Protein AF-0000000080188225 (afdb_homodimer)

Sec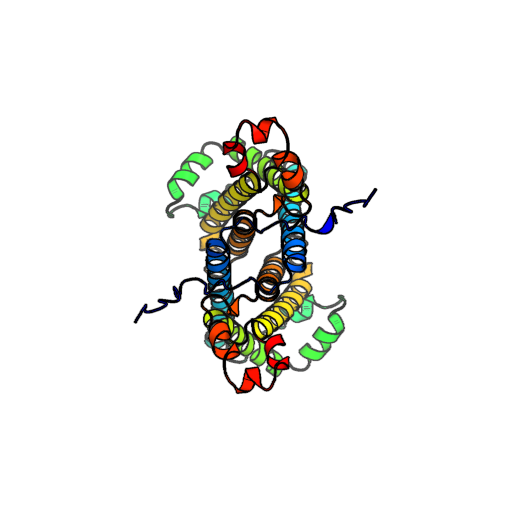ondary structure (DSSP, 8-state):
-------TT-------S-HHHHHHHHHHHHHHHHHHHHHHHHHHHHHHTT----HHHHHHTTTSTTHHHHHHHHT-HHHHHHHHHHHHHHHHHHHHHTSSHHHHHHHHHHHHHHHHHHTTTTSSSSS-HHHHHHHHHHHHHHTTGGGSSSTHHHHTTSHHHHH-GGGGGS--/-------TT-------S-HHHHHHHHHHHHHHHHHHHHHHHHHHHHHHTT----HHHHHHTTTSTTHHHHHHHHT-HHHHHHHHHHHHHHHHHHHHHTSSHHHHHHHHHHHHHHHHHHTTTTSSSSS-HHHHHHHHHHHHHHTTGGGSSSTHHHHTTSHHHHH-GGGGGS--

InterPro domains:
  IPR032808 DoxX family [PF07681] (27-116)
  IPR051907 DoxX-like inner membrane-associated oxidoreductase [PTHR33452] (18-162)

Nearest PDB structures (foldseek):
  7t96-assembly1_A  TM=2.387E-01  e=3.267E+00  Homo sapiens
  7xyx-assembly1_B  TM=1.936E-01  e=8.067E+00  Homo sapiens
  7t96-assembly1_A  TM=2.387E-01  e=3.448E+00  Homo sapiens
  7xyx-assembly1_B  TM=1.787E-01  e=5.815E+00  Homo sapiens

Structure (mmCIF, N/CA/C/O backbone):
data_AF-0000000080188225-model_v1
#
loop_
_entity.id
_entity.type
_entity.pdbx_description
1 polymer 'Thiosulfate dehydrogenase'
#
loop_
_atom_site.group_PDB
_atom_site.id
_atom_site.type_symbol
_atom_site.label_atom_id
_atom_site.label_alt_id
_atom_site.label_comp_id
_atom_site.label_asym_id
_atom_site.label_entity_id
_atom_site.label_seq_id
_atom_site.pdbx_PDB_ins_code
_atom_site.Cartn_x
_atom_site.Cartn_y
_atom_site.Cartn_z
_atom_site.occupancy
_atom_site.B_iso_or_equiv
_atom_site.auth_seq_id
_atom_site.auth_comp_id
_atom_site.auth_asym_id
_atom_site.auth_atom_id
_atom_site.pdbx_PDB_model_num
ATOM 1 N N . MET A 1 1 ? -52.812 4.391 -10.766 1 29.22 1 MET A N 1
ATOM 2 C CA . MET A 1 1 ? -51.875 3.262 -10.789 1 29.22 1 MET A CA 1
ATOM 3 C C . MET A 1 1 ? -50.438 3.727 -10.555 1 29.22 1 MET A C 1
ATOM 5 O O . MET A 1 1 ? -49.812 4.258 -11.469 1 29.22 1 MET A O 1
ATOM 9 N N . SER A 1 2 ? -50.031 4.316 -9.344 1 30.36 2 SER A N 1
ATOM 10 C CA . SER A 1 2 ? -48.906 5.078 -8.875 1 30.36 2 SER A CA 1
ATOM 11 C C . SER A 1 2 ? -47.625 4.23 -8.891 1 30.36 2 SER A C 1
ATOM 13 O O . SER A 1 2 ? -47.562 3.162 -8.281 1 30.36 2 SER A O 1
ATOM 15 N N . HIS A 1 3 ? -46.906 4.121 -10.086 1 32.34 3 HIS A N 1
ATOM 16 C CA . HIS A 1 3 ? -45.688 3.41 -10.344 1 32.34 3 HIS A CA 1
ATOM 17 C C . HIS A 1 3 ? -44.594 3.781 -9.32 1 32.34 3 HIS A C 1
ATOM 19 O O . HIS A 1 3 ? -44.281 4.957 -9.164 1 32.34 3 HIS A O 1
ATOM 25 N N . ASN A 1 4 ? -44.562 3.084 -8.125 1 31.38 4 ASN A N 1
ATOM 26 C CA . ASN A 1 4 ? -43.5 3.084 -7.109 1 31.38 4 ASN A CA 1
ATOM 27 C C . ASN A 1 4 ? -42.125 2.895 -7.727 1 31.38 4 ASN A C 1
ATOM 29 O O . ASN A 1 4 ? -41.781 1.794 -8.156 1 31.38 4 ASN A O 1
ATOM 33 N N . THR A 1 5 ? -41.625 3.844 -8.555 1 29.33 5 THR A N 1
ATOM 34 C CA . THR A 1 5 ? -40.281 3.848 -9.133 1 29.33 5 THR A CA 1
ATOM 35 C C . THR A 1 5 ? -39.219 3.738 -8.039 1 29.33 5 THR A C 1
ATOM 37 O O . THR A 1 5 ? -38.906 4.723 -7.359 1 29.33 5 THR A O 1
ATOM 40 N N . ARG A 1 6 ? -39.219 2.623 -7.258 1 32.72 6 ARG A N 1
ATOM 41 C CA . ARG A 1 6 ? -38.062 2.33 -6.398 1 32.72 6 ARG A CA 1
ATOM 42 C C . ARG A 1 6 ? -36.781 2.715 -7.082 1 32.72 6 ARG A C 1
ATOM 44 O O . ARG A 1 6 ? -36.438 2.176 -8.141 1 32.72 6 ARG A O 1
ATOM 51 N N . THR A 1 7 ? -36.281 3.914 -6.875 1 30.14 7 THR A N 1
ATOM 52 C CA . THR A 1 7 ? -35.031 4.496 -7.297 1 30.14 7 THR A CA 1
ATOM 53 C C . THR A 1 7 ? -33.875 3.525 -7.039 1 30.14 7 THR A C 1
ATOM 55 O O . THR A 1 7 ? -33.75 2.99 -5.934 1 30.14 7 THR A O 1
ATOM 58 N N . ALA A 1 8 ? -33.406 2.783 -7.973 1 32.59 8 ALA A N 1
ATOM 59 C CA . ALA A 1 8 ? -32.25 1.922 -8.203 1 32.59 8 ALA A CA 1
ATOM 60 C C . ALA A 1 8 ? -31.031 2.43 -7.441 1 32.59 8 ALA A C 1
ATOM 62 O O . ALA A 1 8 ? -29.953 1.841 -7.527 1 32.59 8 ALA A O 1
ATOM 63 N N . THR A 1 9 ? -30.938 3.674 -7.078 1 31.98 9 THR A N 1
ATOM 64 C CA . THR A 1 9 ? -29.641 4.23 -6.684 1 31.98 9 THR A CA 1
ATOM 65 C C . THR A 1 9 ? -29.141 3.574 -5.398 1 31.98 9 THR A C 1
ATOM 67 O O . THR A 1 9 ? -28.047 3.869 -4.934 1 31.98 9 THR A O 1
ATOM 70 N N . ASP A 1 10 ? -30.031 3.043 -4.551 1 31.48 10 ASP A N 1
ATOM 71 C CA . ASP A 1 10 ? -29.594 2.711 -3.197 1 31.48 10 ASP A CA 1
ATOM 72 C C . ASP A 1 10 ? -28.609 1.544 -3.207 1 31.48 10 ASP A C 1
ATOM 74 O O . ASP A 1 10 ? -28.781 0.582 -2.453 1 31.48 10 ASP A O 1
ATOM 78 N N . THR A 1 11 ? -28.172 1.105 -4.359 1 32.94 11 THR A N 1
ATOM 79 C CA . THR A 1 11 ? -27.25 -0.014 -4.199 1 32.94 11 THR A CA 1
ATOM 80 C C . THR A 1 11 ? -26.156 0.328 -3.193 1 32.94 11 THR A C 1
ATOM 82 O O . THR A 1 11 ? -25.109 0.862 -3.566 1 32.94 11 THR A O 1
ATOM 85 N N . GLY A 1 12 ? -26.469 1.034 -2.1 1 33.09 12 GLY A N 1
ATOM 86 C CA . GLY A 1 12 ? -25.578 1.311 -0.982 1 33.09 12 GLY A CA 1
ATOM 87 C C . GLY A 1 12 ? -24.641 0.157 -0.662 1 33.09 12 GLY A C 1
ATOM 88 O O . GLY A 1 12 ? -25.047 -0.829 -0.047 1 33.09 12 GLY A O 1
ATOM 89 N N . PHE A 1 13 ? -23.828 -0.26 -1.517 1 34.78 13 PHE A N 1
ATOM 90 C CA . PHE A 1 13 ? -22.812 -1.212 -1.089 1 34.78 13 PHE A CA 1
ATOM 91 C C . PHE A 1 13 ? -22.297 -0.865 0.302 1 34.78 13 PHE A C 1
ATOM 93 O O . PHE A 1 13 ? -21.656 0.174 0.494 1 34.78 13 PHE A O 1
ATOM 100 N N . SER A 1 14 ? -23.094 -1.027 1.369 1 38.41 14 SER A N 1
ATOM 101 C CA . SER A 1 14 ? -22.656 -0.958 2.762 1 38.41 14 SER A CA 1
ATOM 102 C C . SER A 1 14 ? -21.312 -1.656 2.959 1 38.41 14 SER A C 1
ATOM 104 O O . SER A 1 14 ? -21.109 -2.76 2.453 1 38.41 14 SER A O 1
ATOM 106 N N . PHE A 1 15 ? -20.156 -1.058 2.896 1 43.75 15 PHE A N 1
ATOM 107 C CA . PHE A 1 15 ? -18.906 -1.643 3.354 1 43.75 15 PHE A CA 1
ATOM 108 C C . PHE A 1 15 ? -19.141 -2.635 4.484 1 43.75 15 PHE A C 1
ATOM 110 O O . PHE A 1 15 ? -19.609 -2.254 5.562 1 43.75 15 PHE A O 1
ATOM 117 N N . GLN A 1 16 ? -19.672 -3.816 4.262 1 44.69 16 GLN A N 1
ATOM 118 C CA . GLN A 1 16 ? -19.891 -4.891 5.223 1 44.69 16 GLN A CA 1
ATOM 119 C C . GLN A 1 16 ? -18.688 -5.07 6.141 1 44.69 16 GLN A C 1
ATOM 121 O O . GLN A 1 16 ? -18.703 -5.918 7.039 1 44.69 16 GLN A O 1
ATOM 126 N N . VAL A 1 17 ? -17.422 -4.605 5.848 1 51.28 17 VAL A N 1
ATOM 127 C CA . VAL A 1 17 ? -16.453 -4.68 6.938 1 51.28 17 VAL A CA 1
ATOM 128 C C . VAL A 1 17 ? -17.047 -4.043 8.195 1 51.28 17 VAL A C 1
ATOM 130 O O . VAL A 1 17 ? -17.609 -2.943 8.141 1 51.28 17 VAL A O 1
ATOM 133 N N . SER A 1 18 ? -17.219 -4.879 9.234 1 59.94 18 SER A N 1
ATOM 134 C CA . SER A 1 18 ? -17.625 -4.148 10.43 1 59.94 18 SER A CA 1
ATOM 135 C C . SER A 1 18 ? -16.844 -2.852 10.586 1 59.94 18 SER A C 1
ATOM 137 O O . SER A 1 18 ? -15.672 -2.785 10.234 1 59.94 18 SER A O 1
ATOM 139 N N . ASP A 1 19 ? -17.453 -1.8 10.43 1 70.94 19 ASP A N 1
ATOM 140 C CA . ASP A 1 19 ? -16.922 -0.458 10.641 1 70.94 19 ASP A CA 1
ATOM 141 C C . ASP A 1 19 ? -15.734 -0.484 11.609 1 70.94 19 ASP A C 1
ATOM 143 O O . ASP A 1 19 ? -14.742 0.21 11.406 1 70.94 19 ASP A O 1
ATOM 147 N N . THR A 1 20 ? -15.688 -1.62 12.336 1 81.75 20 THR A N 1
ATOM 148 C CA . THR A 1 20 ? -14.672 -1.673 13.383 1 81.75 20 THR A CA 1
ATOM 149 C C . THR A 1 20 ? -13.344 -2.156 12.82 1 81.75 20 THR A C 1
ATOM 151 O O . THR A 1 20 ? -12.297 -1.54 13.062 1 81.75 20 THR A O 1
ATOM 154 N N . TRP A 1 21 ? -13.375 -3.162 11.969 1 87.31 21 TRP A N 1
ATOM 155 C CA . TRP A 1 21 ? -12.133 -3.723 11.445 1 87.31 21 TRP A CA 1
ATOM 156 C C . TRP A 1 21 ? -11.484 -2.768 10.453 1 87.31 21 TRP A C 1
ATOM 158 O O . TRP A 1 21 ? -10.258 -2.674 10.383 1 87.31 21 TRP A O 1
ATOM 168 N N . GLY A 1 22 ? -12.297 -2.088 9.711 1 90.94 22 GLY A N 1
ATOM 169 C CA . GLY A 1 22 ? -11.773 -1.086 8.797 1 90.94 22 GLY A CA 1
ATOM 170 C C . GLY A 1 22 ? -11.047 0.043 9.508 1 90.94 22 GLY A C 1
ATOM 171 O O . GLY A 1 22 ? -9.961 0.452 9.086 1 90.94 22 GLY A O 1
ATOM 172 N N . ALA A 1 23 ? -11.633 0.406 10.609 1 91.94 23 ALA A N 1
ATOM 173 C CA . ALA A 1 23 ? -11.039 1.49 11.383 1 91.94 23 ALA A CA 1
ATOM 174 C C . ALA A 1 23 ? -9.703 1.062 11.984 1 91.94 23 ALA A C 1
ATOM 176 O O . ALA A 1 23 ? -8.719 1.804 11.922 1 91.94 23 ALA A O 1
ATOM 177 N N . TYR A 1 24 ? -9.719 -0.124 12.516 1 94.62 24 TYR A N 1
ATOM 178 C CA . TYR A 1 24 ? -8.492 -0.653 13.094 1 94.62 24 TYR A CA 1
ATOM 179 C C . TYR A 1 24 ? -7.402 -0.786 12.039 1 94.62 24 TYR A C 1
ATOM 181 O O . TYR A 1 24 ? -6.25 -0.418 12.273 1 94.62 24 TYR A O 1
ATOM 189 N N . TRP A 1 25 ? -7.801 -1.274 10.891 1 96.25 25 TRP A N 1
ATOM 190 C CA . TRP A 1 25 ? -6.828 -1.519 9.836 1 96.25 25 TRP A CA 1
ATOM 191 C C . TRP A 1 25 ? -6.25 -0.207 9.312 1 96.25 25 TRP A C 1
ATOM 193 O O . TRP A 1 25 ? -5.035 -0.072 9.164 1 96.25 25 TRP A O 1
ATOM 203 N N . VAL A 1 26 ? -7.105 0.726 9.086 1 95.69 26 VAL A N 1
ATOM 204 C CA . VAL A 1 26 ? -6.664 2.014 8.562 1 95.69 26 VAL A CA 1
ATOM 205 C C . VAL A 1 26 ? -5.738 2.693 9.562 1 95.69 26 VAL A C 1
ATOM 207 O O . VAL A 1 26 ? -4.707 3.258 9.188 1 95.69 26 VAL A O 1
ATOM 210 N N . ALA A 1 27 ? -6.062 2.59 10.836 1 97.19 27 ALA A N 1
ATOM 211 C CA . ALA A 1 27 ? -5.215 3.164 11.883 1 97.19 27 ALA A CA 1
ATOM 212 C C . ALA A 1 27 ? -3.854 2.473 11.922 1 97.19 27 ALA A C 1
ATOM 214 O O . ALA A 1 27 ? -2.818 3.133 12.039 1 97.19 27 ALA A O 1
ATOM 215 N N . MET A 1 28 ? -3.904 1.184 11.789 1 97.5 28 MET A N 1
ATOM 216 C CA . MET A 1 28 ? -2.656 0.424 11.82 1 97.5 28 MET A CA 1
ATOM 217 C C . MET A 1 28 ? -1.771 0.783 10.633 1 97.5 28 MET A C 1
ATOM 219 O O . MET A 1 28 ? -0.571 1.016 10.797 1 97.5 28 MET A O 1
ATOM 223 N N . VAL A 1 29 ? -2.328 0.827 9.453 1 97.75 29 VAL A N 1
ATOM 224 C CA . VAL A 1 29 ? -1.566 1.161 8.258 1 97.75 29 VAL A CA 1
ATOM 225 C C . VAL A 1 29 ? -1.002 2.574 8.383 1 97.75 29 VAL A C 1
ATOM 227 O O . VAL A 1 29 ? 0.145 2.826 8 1 97.75 29 VAL A O 1
ATOM 230 N N . ARG A 1 30 ? -1.776 3.496 8.914 1 98.19 30 ARG A N 1
ATOM 231 C CA . ARG A 1 30 ? -1.319 4.867 9.109 1 98.19 30 ARG A CA 1
ATOM 232 C C . ARG A 1 30 ? -0.053 4.906 9.961 1 98.19 30 ARG A C 1
ATOM 234 O O . ARG A 1 30 ? 0.924 5.566 9.594 1 98.19 30 ARG A O 1
ATOM 241 N N . VAL A 1 31 ? -0.06 4.184 11.047 1 98 31 VAL A N 1
ATOM 242 C CA . VAL A 1 31 ? 1.067 4.184 11.977 1 98 31 VAL A CA 1
ATOM 243 C C . VAL A 1 31 ? 2.279 3.531 11.312 1 98 31 VAL A C 1
ATOM 245 O O . VAL A 1 31 ? 3.406 4.016 11.453 1 98 31 VAL A O 1
ATOM 248 N N . LEU A 1 32 ? 2.041 2.494 10.562 1 96.5 32 LEU A N 1
ATOM 249 C CA . LEU A 1 32 ? 3.139 1.792 9.906 1 96.5 32 LEU A CA 1
ATOM 250 C C . LEU A 1 32 ? 3.756 2.65 8.805 1 96.5 32 LEU A C 1
ATOM 252 O O . LEU A 1 32 ? 4.98 2.719 8.68 1 96.5 32 LEU A O 1
ATOM 256 N N . VAL A 1 33 ? 2.939 3.275 7.992 1 96.75 33 VAL A N 1
ATOM 257 C CA . VAL A 1 33 ? 3.426 4.176 6.953 1 96.75 33 VAL A CA 1
ATOM 258 C C . VAL A 1 33 ? 4.145 5.363 7.594 1 96.75 33 VAL A C 1
ATOM 260 O O . VAL A 1 33 ? 5.195 5.793 7.113 1 96.75 33 VAL A O 1
ATOM 263 N N . GLY A 1 34 ? 3.564 5.855 8.68 1 97.81 34 GLY A N 1
ATOM 264 C CA . GLY A 1 34 ? 4.227 6.918 9.422 1 97.81 34 GLY A CA 1
ATOM 265 C C . GLY A 1 34 ? 5.602 6.523 9.922 1 97.81 34 GLY A C 1
ATOM 266 O O . GLY A 1 34 ? 6.559 7.293 9.797 1 97.81 34 GLY A O 1
ATOM 267 N N . TRP A 1 35 ? 5.684 5.367 10.5 1 96.12 35 TRP A N 1
ATOM 268 C CA . TRP A 1 35 ? 6.969 4.875 10.992 1 96.12 35 TRP A CA 1
ATOM 269 C C . TRP A 1 35 ? 7.977 4.75 9.859 1 96.12 35 TRP A C 1
ATOM 271 O O . TRP A 1 35 ? 9.141 5.113 10.016 1 96.12 35 TRP A O 1
ATOM 281 N N . TRP A 1 36 ? 7.52 4.266 8.75 1 94.56 36 TRP A N 1
ATOM 282 C CA . TRP A 1 36 ? 8.375 4.121 7.578 1 94.56 36 TRP A CA 1
ATOM 283 C C . TRP A 1 36 ? 8.992 5.461 7.191 1 94.56 36 TRP A C 1
ATOM 285 O O . TRP A 1 36 ? 10.211 5.566 7.039 1 94.56 36 TRP A O 1
ATOM 295 N N . PHE A 1 37 ? 8.156 6.473 7.082 1 96.5 37 PHE A N 1
ATOM 296 C CA . PHE A 1 37 ? 8.656 7.773 6.66 1 96.5 37 PHE A CA 1
ATOM 297 C C . PHE A 1 37 ? 9.508 8.406 7.754 1 96.5 37 PHE A C 1
ATOM 299 O O . PHE A 1 37 ? 10.531 9.031 7.469 1 96.5 37 PHE A O 1
ATOM 306 N N . PHE A 1 38 ? 9.094 8.242 9.008 1 97 38 PHE A N 1
ATOM 307 C CA . PHE A 1 38 ? 9.867 8.773 10.125 1 97 38 PHE A CA 1
ATOM 308 C C . PHE A 1 38 ? 11.258 8.156 10.156 1 97 38 PHE A C 1
ATOM 310 O O . PHE A 1 38 ? 12.258 8.867 10.25 1 97 38 PHE A O 1
ATOM 317 N N . HIS A 1 39 ? 11.266 6.902 10.062 1 94.81 39 HIS A N 1
ATOM 318 C CA . HIS A 1 39 ? 12.539 6.191 10.102 1 94.81 39 HIS A CA 1
ATOM 319 C C . HIS A 1 39 ? 13.438 6.605 8.945 1 94.81 39 HIS A C 1
ATOM 321 O O . HIS A 1 39 ? 14.641 6.816 9.125 1 94.81 39 HIS A O 1
ATOM 327 N N . SER A 1 40 ? 12.891 6.707 7.75 1 94 40 SER A N 1
ATOM 328 C CA . SER A 1 40 ? 13.641 7.125 6.57 1 94 40 SER A CA 1
ATOM 329 C C . SER A 1 40 ? 14.234 8.523 6.762 1 94 40 SER A C 1
ATOM 331 O O . SER A 1 40 ? 15.422 8.734 6.527 1 94 40 SER A O 1
ATOM 333 N N . GLY A 1 41 ? 13.43 9.477 7.215 1 95.75 41 GLY A N 1
ATOM 334 C CA . GLY A 1 41 ? 13.898 10.836 7.426 1 95.75 41 GLY A CA 1
ATOM 335 C C . GLY A 1 41 ? 14.883 10.953 8.578 1 95.75 41 GLY A C 1
ATOM 336 O O . GLY A 1 41 ? 15.922 11.609 8.445 1 95.75 41 GLY A O 1
ATOM 337 N N . PHE A 1 42 ? 14.539 10.305 9.664 1 95.88 42 PHE A N 1
ATOM 338 C CA . PHE A 1 42 ? 15.344 10.43 10.867 1 95.88 42 PHE A CA 1
ATOM 339 C C . PHE A 1 42 ? 16.719 9.797 10.672 1 95.88 42 PHE A C 1
ATOM 341 O O . PHE A 1 42 ? 17.734 10.336 11.125 1 95.88 42 PHE A O 1
ATOM 348 N N . THR A 1 43 ? 16.828 8.719 10.016 1 94.62 43 THR A N 1
ATOM 349 C CA . THR A 1 43 ? 18.109 8.078 9.773 1 94.62 43 THR A CA 1
ATOM 350 C C . THR A 1 43 ? 18.953 8.906 8.812 1 94.62 43 THR A C 1
ATOM 352 O O . THR A 1 43 ? 20.188 8.938 8.922 1 94.62 43 THR A O 1
ATOM 355 N N . LYS A 1 44 ? 18.312 9.578 7.871 1 94.88 44 LYS A N 1
ATOM 356 C CA . LYS A 1 44 ? 19.047 10.492 7.004 1 94.88 44 LYS A CA 1
ATOM 357 C C . LYS A 1 44 ? 19.641 11.648 7.809 1 94.88 44 LYS A C 1
ATOM 359 O O . LYS A 1 44 ? 20.781 12.055 7.555 1 94.88 44 LYS A O 1
ATOM 364 N N . LEU A 1 45 ? 18.844 12.125 8.773 1 96.5 45 LEU A N 1
ATOM 365 C CA . LEU A 1 45 ? 19.344 13.203 9.625 1 96.5 45 LEU A CA 1
ATOM 366 C C . LEU A 1 45 ? 20.531 12.742 10.453 1 96.5 45 LEU A C 1
ATOM 368 O O . LEU A 1 45 ? 21.5 13.492 10.625 1 96.5 45 LEU A O 1
ATOM 372 N N . LEU A 1 46 ? 20.531 11.523 10.859 1 95.81 46 LEU A N 1
ATOM 373 C CA . LEU A 1 46 ? 21.609 10.977 11.672 1 95.81 46 LEU A CA 1
ATOM 374 C C . LEU A 1 46 ? 22.844 10.734 10.82 1 95.81 46 LEU A C 1
ATOM 376 O O . LEU A 1 46 ? 23.969 10.969 11.273 1 95.81 46 LEU A O 1
ATOM 380 N N . ASP A 1 47 ? 22.625 10.344 9.633 1 95.38 47 ASP A N 1
ATOM 381 C CA . ASP A 1 47 ? 23.719 9.914 8.781 1 95.38 47 ASP A CA 1
ATOM 382 C C . ASP A 1 47 ? 24.391 11.109 8.109 1 95.38 47 ASP A C 1
ATOM 384 O O . ASP A 1 47 ? 25.625 11.156 8.016 1 95.38 47 ASP A O 1
ATOM 388 N N . SER A 1 48 ? 23.562 12.086 7.684 1 94.88 48 SER A N 1
ATOM 389 C CA . SER A 1 48 ? 24.141 13.148 6.863 1 94.88 48 SER A CA 1
ATOM 390 C C . SER A 1 48 ? 23.688 14.523 7.348 1 94.88 48 SER A C 1
ATOM 392 O O . SER A 1 48 ? 23.984 15.539 6.711 1 94.88 48 SER A O 1
ATOM 394 N N . GLY A 1 49 ? 22.922 14.492 8.414 1 94.94 49 GLY A N 1
ATOM 395 C CA . GLY A 1 49 ? 22.391 15.766 8.852 1 94.94 49 GLY A CA 1
ATOM 396 C C . GLY A 1 49 ? 21.453 16.406 7.852 1 94.94 49 GLY A C 1
ATOM 397 O O . GLY A 1 49 ? 20.5 15.758 7.387 1 94.94 49 GLY A O 1
ATOM 398 N N . LEU A 1 50 ? 21.828 17.641 7.453 1 95.31 50 LEU A N 1
ATOM 399 C CA . LEU A 1 50 ? 20.969 18.359 6.523 1 95.31 50 LEU A CA 1
ATOM 400 C C . LEU A 1 50 ? 21.531 18.328 5.109 1 95.31 50 LEU A C 1
ATOM 402 O O . LEU A 1 50 ? 21.141 19.125 4.254 1 95.31 50 LEU A O 1
ATOM 406 N N . ASN A 1 51 ? 22.469 17.391 4.895 1 94.88 51 ASN A N 1
ATOM 407 C CA . ASN A 1 51 ? 23.172 17.328 3.615 1 94.88 51 ASN A CA 1
ATOM 408 C C . ASN A 1 51 ? 22.875 16.031 2.875 1 94.88 51 ASN A C 1
ATOM 410 O O . ASN A 1 51 ? 23.781 15.398 2.338 1 94.88 51 ASN A O 1
ATOM 414 N N . PHE A 1 52 ? 21.594 15.648 2.932 1 93.88 52 PHE A N 1
ATOM 415 C CA . PHE A 1 52 ? 21.203 14.477 2.16 1 93.88 52 PHE A CA 1
ATOM 416 C C . PHE A 1 52 ? 21.5 14.68 0.679 1 93.88 52 PHE A C 1
ATOM 418 O O . PHE A 1 52 ? 21.188 15.734 0.119 1 93.88 52 PHE A O 1
ATOM 425 N N . ASP A 1 53 ? 22.156 13.68 0.043 1 92.88 53 ASP A N 1
ATOM 426 C CA . ASP A 1 53 ? 22.5 13.742 -1.374 1 92.88 53 ASP A CA 1
ATOM 427 C C . ASP A 1 53 ? 21.359 13.242 -2.242 1 92.88 53 ASP A C 1
ATOM 429 O O . ASP A 1 53 ? 21.141 12.031 -2.355 1 92.88 53 ASP A O 1
ATOM 433 N N . ALA A 1 54 ? 20.672 14.172 -2.943 1 89.62 54 ALA A N 1
ATOM 434 C CA . ALA A 1 54 ? 19.531 13.836 -3.777 1 89.62 54 ALA A CA 1
ATOM 435 C C . ALA A 1 54 ? 19.922 13.773 -5.25 1 89.62 54 ALA A C 1
ATOM 437 O O . ALA A 1 54 ? 19.047 13.695 -6.125 1 89.62 54 ALA A O 1
ATOM 438 N N . ALA A 1 55 ? 21.172 13.742 -5.543 1 87.38 55 ALA A N 1
ATOM 439 C CA . ALA A 1 55 ? 21.672 13.859 -6.914 1 87.38 55 ALA A CA 1
ATOM 440 C C . ALA A 1 55 ? 21.172 12.695 -7.773 1 87.38 55 ALA A C 1
ATOM 442 O O . ALA A 1 55 ? 20.766 12.891 -8.922 1 87.38 55 ALA A O 1
ATOM 443 N N . GLY A 1 56 ? 21.266 11.523 -7.188 1 85.5 56 GLY A N 1
ATOM 444 C CA . GLY A 1 56 ? 20.828 10.359 -7.941 1 85.5 56 GLY A CA 1
ATOM 445 C C . GLY A 1 56 ? 19.375 10.43 -8.367 1 85.5 56 GLY A C 1
ATOM 446 O O . GLY A 1 56 ? 19.031 10.109 -9.508 1 85.5 56 GLY A O 1
ATOM 447 N N . TYR A 1 57 ? 18.5 10.844 -7.441 1 84.75 57 TYR A N 1
ATOM 448 C CA . TYR A 1 57 ? 17.078 10.977 -7.75 1 84.75 57 TYR A CA 1
ATOM 449 C C . TYR A 1 57 ? 16.859 12.055 -8.805 1 84.75 57 TYR A C 1
ATOM 451 O O . TYR A 1 57 ? 16.047 11.875 -9.727 1 84.75 57 TYR A O 1
ATOM 459 N N . LEU A 1 58 ? 17.5 13.188 -8.711 1 87.25 58 LEU A N 1
ATOM 460 C CA . LEU A 1 58 ? 17.328 14.297 -9.633 1 87.25 58 LEU A CA 1
ATOM 461 C C . LEU A 1 58 ? 17.812 13.922 -11.031 1 87.25 58 LEU A C 1
ATOM 463 O O . LEU A 1 58 ? 17.172 14.273 -12.031 1 87.25 58 LEU A O 1
ATOM 467 N N . GLN A 1 59 ? 18.859 13.18 -11.078 1 86.25 59 GLN A N 1
ATOM 468 C CA . GLN A 1 59 ? 19.359 12.711 -12.367 1 86.25 59 GLN A CA 1
ATOM 469 C C . GLN A 1 59 ? 18.359 11.766 -13.031 1 86.25 59 GLN A C 1
ATOM 471 O O . GLN A 1 59 ? 18.188 11.789 -14.25 1 86.25 59 GLN A O 1
ATOM 476 N N . GLY A 1 60 ? 17.797 11.023 -12.219 1 85.12 60 GLY A N 1
ATOM 477 C CA . GLY A 1 60 ? 16.812 10.07 -12.734 1 85.12 60 GLY A CA 1
ATOM 478 C C . GLY A 1 60 ? 15.578 10.742 -13.305 1 85.12 60 GLY A C 1
ATOM 479 O O . GLY A 1 60 ? 14.852 10.141 -14.102 1 85.12 60 GLY A O 1
ATOM 480 N N . MET A 1 61 ? 15.367 11.945 -12.953 1 86.06 61 MET A N 1
ATOM 481 C CA . MET A 1 61 ? 14.188 12.672 -13.414 1 86.06 61 MET A CA 1
ATOM 482 C C . MET A 1 61 ? 14.453 13.344 -14.75 1 86.06 61 MET A C 1
ATOM 484 O O . MET A 1 61 ? 13.516 13.797 -15.414 1 86.06 61 MET A O 1
ATOM 488 N N . SER A 1 62 ? 15.734 13.234 -15.023 1 83.38 62 SER A N 1
ATOM 489 C CA . SER A 1 62 ? 16.078 13.883 -16.281 1 83.38 62 SER A CA 1
ATOM 490 C C . SER A 1 62 ? 15.398 13.203 -17.469 1 83.38 62 SER A C 1
ATOM 492 O O . SER A 1 62 ? 15.344 11.977 -17.547 1 83.38 62 SER A O 1
ATOM 494 N N . GLY A 1 63 ? 14.781 14.008 -18.375 1 83.12 63 GLY A N 1
ATOM 495 C CA . GLY A 1 63 ? 14.133 13.469 -19.562 1 83.12 63 GLY A CA 1
ATOM 496 C C . GLY A 1 63 ? 12.68 13.109 -19.328 1 83.12 63 GLY A C 1
ATOM 497 O O . GLY A 1 63 ? 12 12.625 -20.234 1 83.12 63 GLY A O 1
ATOM 498 N N . THR A 1 64 ? 12.312 13.25 -18.109 1 85.69 64 THR A N 1
ATOM 499 C CA . THR A 1 64 ? 10.906 13 -17.812 1 85.69 64 THR A CA 1
ATOM 500 C C . THR A 1 64 ? 10.133 14.312 -17.734 1 85.69 64 THR A C 1
ATOM 502 O O . THR A 1 64 ? 10.703 15.391 -17.953 1 85.69 64 THR A O 1
ATOM 505 N N . THR A 1 65 ? 8.797 14.18 -17.469 1 82.94 65 THR A N 1
ATOM 506 C CA . THR A 1 65 ? 7.953 15.359 -17.344 1 82.94 65 THR A CA 1
ATOM 507 C C . THR A 1 65 ? 8.375 16.188 -16.125 1 82.94 65 THR A C 1
ATOM 509 O O . THR A 1 65 ? 8.039 17.375 -16.047 1 82.94 65 THR A O 1
ATOM 512 N N . LEU A 1 66 ? 9.188 15.539 -15.25 1 86 66 LEU A N 1
ATOM 513 C CA . LEU A 1 66 ? 9.609 16.266 -14.062 1 86 66 LEU A CA 1
ATOM 514 C C . LEU A 1 66 ? 11.016 16.828 -14.234 1 86 66 LEU A C 1
ATOM 516 O O . LEU A 1 66 ? 11.609 17.344 -13.289 1 86 66 LEU A O 1
ATOM 520 N N . GLY A 1 67 ? 11.516 16.672 -15.336 1 85.94 67 GLY A N 1
ATOM 521 C CA . GLY A 1 67 ? 12.836 17.188 -15.664 1 85.94 67 GLY A CA 1
ATOM 522 C C . GLY A 1 67 ? 13.055 18.625 -15.227 1 85.94 67 GLY A C 1
ATOM 523 O O . GLY A 1 67 ? 14.023 18.922 -14.531 1 85.94 67 GLY A O 1
ATOM 524 N N . PRO A 1 68 ? 12.148 19.484 -15.555 1 88.5 68 PRO A N 1
ATOM 525 C CA . PRO A 1 68 ? 12.305 20.891 -15.164 1 88.5 68 PRO A CA 1
ATOM 526 C C . PRO A 1 68 ? 12.359 21.078 -13.648 1 88.5 68 PRO A C 1
ATOM 528 O O . PRO A 1 68 ? 13.133 21.906 -13.156 1 88.5 68 PRO A O 1
ATOM 531 N N . VAL A 1 69 ? 11.562 20.328 -12.953 1 85.75 69 VAL A N 1
ATOM 532 C CA . VAL A 1 69 ? 11.586 20.406 -11.5 1 85.75 69 VAL A CA 1
ATOM 533 C C . VAL A 1 69 ? 12.945 19.938 -10.984 1 85.75 69 VAL A C 1
ATOM 535 O O . VAL A 1 69 ? 13.523 20.562 -10.086 1 85.75 69 VAL A O 1
ATOM 538 N N . ALA A 1 70 ? 13.43 18.938 -11.555 1 86.25 70 ALA A N 1
ATOM 539 C CA . ALA A 1 70 ? 14.727 18.391 -11.156 1 86.25 70 ALA A CA 1
ATOM 540 C C . ALA A 1 70 ? 15.844 19.391 -11.414 1 86.25 70 ALA A C 1
ATOM 542 O O . ALA A 1 70 ? 16.734 19.562 -10.578 1 86.25 70 ALA A O 1
ATOM 543 N N . THR A 1 71 ? 15.781 19.969 -12.578 1 86.19 71 THR A N 1
ATOM 544 C CA . THR A 1 71 ? 16.797 20.953 -12.938 1 86.19 71 THR A CA 1
ATOM 545 C C . THR A 1 71 ? 16.781 22.125 -11.953 1 86.19 71 THR A C 1
ATOM 547 O O . THR A 1 71 ? 17.844 22.562 -11.508 1 86.19 71 THR A O 1
ATOM 550 N N . PHE A 1 72 ? 15.609 22.547 -11.664 1 89.62 72 PHE A N 1
ATOM 551 C CA . PHE A 1 72 ? 15.477 23.641 -10.703 1 89.62 72 PHE A CA 1
ATOM 552 C C . PHE A 1 72 ? 16.062 23.25 -9.352 1 89.62 72 PHE A C 1
ATOM 554 O O . PHE A 1 72 ? 16.844 23.984 -8.766 1 89.62 72 PHE A O 1
ATOM 561 N N . LEU A 1 73 ? 15.719 22.094 -8.859 1 87.38 73 LEU A N 1
ATOM 562 C CA . LEU A 1 73 ? 16.141 21.641 -7.539 1 87.38 73 LEU A CA 1
ATOM 563 C C . LEU A 1 73 ? 17.641 21.359 -7.516 1 87.38 73 LEU A C 1
ATOM 565 O O . LEU A 1 73 ? 18.297 21.531 -6.48 1 87.38 73 LEU A O 1
ATOM 569 N N . ALA A 1 74 ? 18.156 20.984 -8.602 1 87.88 74 ALA A N 1
ATOM 570 C CA . ALA A 1 74 ? 19.578 20.688 -8.703 1 87.88 74 ALA A CA 1
ATOM 571 C C . ALA A 1 74 ? 20.422 21.938 -8.477 1 87.88 74 ALA A C 1
ATOM 573 O O . ALA A 1 74 ? 21.594 21.828 -8.102 1 87.88 74 ALA A O 1
ATOM 574 N N . ASP A 1 75 ? 19.797 23.016 -8.672 1 91.12 75 ASP A N 1
ATOM 575 C CA . ASP A 1 75 ? 20.5 24.281 -8.477 1 91.12 75 ASP A CA 1
ATOM 576 C C . ASP A 1 75 ? 20.562 24.641 -6.996 1 91.12 75 ASP A C 1
ATOM 578 O O . ASP A 1 75 ? 21.312 25.547 -6.609 1 91.12 75 ASP A O 1
ATOM 582 N N . TYR A 1 76 ? 19.828 24 -6.227 1 92.38 76 TYR A N 1
ATOM 583 C CA . TYR A 1 76 ? 19.781 24.281 -4.797 1 92.38 76 TYR A CA 1
ATOM 584 C C . TYR A 1 76 ? 20.016 23.031 -3.975 1 92.38 76 TYR A C 1
ATOM 586 O O . TYR A 1 76 ? 19.172 22.625 -3.174 1 92.38 76 TYR A O 1
ATOM 594 N N . PRO A 1 77 ? 21.141 22.438 -4.016 1 90.06 77 PRO A N 1
ATOM 595 C CA . PRO A 1 77 ? 21.406 21.141 -3.359 1 90.06 77 PRO A CA 1
ATOM 596 C C . PRO A 1 77 ? 21.281 21.219 -1.841 1 90.06 77 PRO A C 1
ATOM 598 O O . PRO A 1 77 ? 20.812 20.266 -1.208 1 90.06 77 PRO A O 1
ATOM 601 N N . ASP A 1 78 ? 21.656 22.312 -1.329 1 92.12 78 ASP A N 1
ATOM 602 C CA . ASP A 1 78 ? 21.547 22.438 0.12 1 92.12 78 ASP A CA 1
ATOM 603 C C . ASP A 1 78 ? 20.078 22.453 0.562 1 92.12 78 ASP A C 1
ATOM 605 O O . ASP A 1 78 ? 19.734 21.891 1.601 1 92.12 78 ASP A O 1
ATOM 609 N N . LEU A 1 79 ? 19.312 23.125 -0.214 1 92.81 79 LEU A N 1
ATOM 610 C CA . LEU A 1 79 ? 17.891 23.203 0.105 1 92.81 79 LEU A CA 1
ATOM 611 C C . LEU A 1 79 ? 17.25 21.828 0.05 1 92.81 79 LEU A C 1
ATOM 613 O O . LEU A 1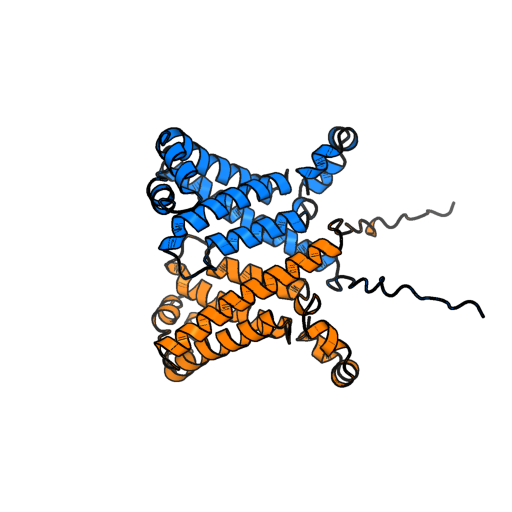 79 ? 16.547 21.422 0.99 1 92.81 79 LEU A O 1
ATOM 617 N N . ILE A 1 80 ? 17.5 21.141 -0.95 1 92.38 80 ILE A N 1
ATOM 618 C CA . ILE A 1 80 ? 16.859 19.844 -1.104 1 92.38 80 ILE A CA 1
ATOM 619 C C . ILE A 1 80 ? 17.453 18.859 -0.095 1 92.38 80 ILE A C 1
ATOM 621 O O . ILE A 1 80 ? 16.734 18.016 0.453 1 92.38 80 ILE A O 1
ATOM 625 N N . GLY A 1 81 ? 18.703 18.938 0.124 1 94.38 81 GLY A N 1
ATOM 626 C CA . GLY A 1 81 ? 19.344 18.094 1.11 1 94.38 81 GLY A CA 1
ATOM 627 C C . GLY A 1 81 ? 18.766 18.25 2.504 1 94.38 81 GLY A C 1
ATOM 628 O O . GLY A 1 81 ? 18.719 17.281 3.268 1 94.38 81 GLY A O 1
ATOM 629 N N . ALA A 1 82 ? 18.328 19.422 2.832 1 95.75 82 ALA A N 1
ATOM 630 C CA . ALA A 1 82 ? 17.734 19.688 4.145 1 95.75 82 ALA A CA 1
ATOM 631 C C . ALA A 1 82 ? 16.25 19.328 4.156 1 95.75 82 ALA A C 1
ATOM 633 O O . ALA A 1 82 ? 15.766 18.734 5.125 1 95.75 82 ALA A O 1
ATOM 634 N N . MET A 1 83 ? 15.617 19.594 3.104 1 95.94 83 MET A N 1
ATOM 635 C CA . MET A 1 83 ? 14.156 19.484 3.064 1 95.94 83 MET A CA 1
ATOM 636 C C . MET A 1 83 ? 13.727 18.016 3.082 1 95.94 83 MET A C 1
ATOM 638 O O . MET A 1 83 ? 12.742 17.656 3.734 1 95.94 83 MET A O 1
ATOM 642 N N . VAL A 1 84 ? 14.438 17.172 2.428 1 96.12 84 VAL A N 1
ATOM 643 C CA . VAL A 1 84 ? 14.016 15.781 2.281 1 96.12 84 VAL A CA 1
ATOM 644 C C . VAL A 1 84 ? 13.961 15.109 3.652 1 96.12 84 VAL A C 1
ATOM 646 O O . VAL A 1 84 ? 12.898 14.664 4.094 1 96.12 84 VAL A O 1
ATOM 649 N N . PRO A 1 85 ? 15.055 15.125 4.398 1 97.56 85 PRO A N 1
ATOM 650 C CA . PRO A 1 85 ? 14.984 14.438 5.688 1 97.56 85 PRO A CA 1
ATOM 651 C C . PRO A 1 85 ? 14.047 15.125 6.676 1 97.56 85 PRO A C 1
ATOM 653 O O . PRO A 1 85 ? 13.375 14.461 7.465 1 97.56 85 PRO A O 1
ATOM 656 N N . ILE A 1 86 ? 13.961 16.422 6.66 1 98.19 86 ILE A N 1
ATOM 657 C CA . ILE A 1 86 ? 13.117 17.156 7.602 1 98.19 86 ILE A CA 1
ATOM 658 C C . ILE A 1 86 ? 11.648 16.828 7.328 1 98.19 86 ILE A C 1
ATOM 660 O O . ILE A 1 86 ? 10.906 16.453 8.242 1 98.19 86 ILE A O 1
ATOM 664 N N . PHE A 1 87 ? 11.273 16.938 6.109 1 98.31 87 PHE A N 1
ATOM 665 C CA . PHE A 1 87 ? 9.867 16.75 5.789 1 98.31 87 PHE A CA 1
ATOM 666 C C . PHE A 1 87 ? 9.461 15.281 5.922 1 98.31 87 PHE A C 1
ATOM 668 O O . PHE A 1 87 ? 8.344 14.977 6.336 1 98.31 87 PHE A O 1
ATOM 675 N N . GLU A 1 88 ? 10.328 14.414 5.531 1 98.06 88 GLU A N 1
ATOM 676 C CA . GLU A 1 88 ? 10.023 13.008 5.77 1 98.06 88 GLU A CA 1
ATOM 677 C C . GLU A 1 88 ? 9.781 12.734 7.254 1 98.06 88 GLU A C 1
ATOM 679 O O . GLU A 1 88 ? 8.82 12.055 7.617 1 98.06 88 GLU A O 1
ATOM 684 N N . THR A 1 89 ? 10.633 13.297 8.055 1 98.38 89 THR A N 1
ATOM 685 C CA . THR A 1 89 ? 10.523 13.094 9.5 1 98.38 89 THR A CA 1
ATOM 686 C C . THR A 1 89 ? 9.219 13.68 10.031 1 98.38 89 THR A C 1
ATOM 688 O O . THR A 1 89 ? 8.5 13.023 10.773 1 98.38 89 THR A O 1
ATOM 691 N N . LEU A 1 90 ? 8.891 14.852 9.586 1 98.81 90 LEU A N 1
ATOM 692 C CA . LEU A 1 90 ? 7.695 15.531 10.07 1 98.81 90 LEU A CA 1
ATOM 693 C C . LEU A 1 90 ? 6.434 14.836 9.586 1 98.81 90 LEU A C 1
ATOM 695 O O . LEU A 1 90 ? 5.469 14.688 10.336 1 98.81 90 LEU A O 1
ATOM 699 N N . ILE A 1 91 ? 6.473 14.438 8.336 1 98.81 91 ILE A N 1
ATOM 700 C CA . ILE A 1 91 ? 5.336 13.711 7.777 1 98.81 91 ILE A CA 1
ATOM 701 C C . ILE A 1 91 ? 5.125 12.406 8.547 1 98.81 91 ILE A C 1
ATOM 703 O O . ILE A 1 91 ? 4 12.078 8.922 1 98.81 91 ILE A O 1
ATOM 707 N N . GLY A 1 92 ? 6.219 11.688 8.766 1 98.56 92 GLY A N 1
ATOM 708 C CA . GLY A 1 92 ? 6.129 10.453 9.531 1 98.56 92 GLY A CA 1
ATOM 709 C C . GLY A 1 92 ? 5.547 10.648 10.914 1 98.56 92 GLY A C 1
ATOM 710 O O . GLY A 1 92 ? 4.648 9.914 11.328 1 98.56 92 GLY A O 1
ATOM 711 N N . LEU A 1 93 ? 5.973 11.641 11.617 1 98.81 93 LEU A N 1
ATOM 712 C CA . LEU A 1 93 ? 5.496 11.93 12.969 1 98.81 93 LEU A CA 1
ATOM 713 C C . LEU A 1 93 ? 4.016 12.297 12.953 1 98.81 93 LEU A C 1
ATOM 715 O O . LEU A 1 93 ? 3.254 11.875 13.82 1 98.81 93 LEU A O 1
ATOM 719 N N . ALA A 1 94 ? 3.656 13.094 12 1 98.88 94 ALA A N 1
ATOM 720 C CA . ALA A 1 94 ? 2.26 13.5 11.875 1 98.88 94 ALA A CA 1
ATOM 721 C C . ALA A 1 94 ? 1.354 12.289 11.656 1 98.88 94 ALA A C 1
ATOM 723 O O . ALA A 1 94 ? 0.281 12.195 12.258 1 98.88 94 ALA A O 1
ATOM 724 N N . LEU A 1 95 ? 1.807 11.398 10.859 1 98.81 95 LEU A N 1
ATOM 725 C CA . LEU A 1 95 ? 1.005 10.211 10.57 1 98.81 95 LEU A CA 1
ATOM 726 C C . LEU A 1 95 ? 0.933 9.297 11.789 1 98.81 95 LEU A C 1
ATOM 728 O O . LEU A 1 95 ? -0.125 8.734 12.086 1 98.81 95 LEU A O 1
ATOM 732 N N . ILE A 1 96 ? 2.023 9.133 12.484 1 98.69 96 ILE A N 1
ATOM 733 C CA . ILE A 1 96 ? 2.02 8.312 13.688 1 98.69 96 ILE A CA 1
ATOM 734 C C . ILE A 1 96 ? 1.017 8.875 14.695 1 98.69 96 ILE A C 1
ATOM 736 O O . ILE A 1 96 ? 0.216 8.133 15.266 1 98.69 96 ILE A O 1
ATOM 740 N N . ALA A 1 97 ? 0.958 10.141 14.828 1 98.75 97 ALA A N 1
ATOM 741 C CA . ALA A 1 97 ? 0.081 10.797 15.789 1 98.75 97 ALA A CA 1
ATOM 742 C C . ALA A 1 97 ? -1.341 10.914 15.25 1 98.75 97 ALA A C 1
ATOM 744 O O . ALA A 1 97 ? -2.291 11.094 16.016 1 98.75 97 ALA A O 1
ATOM 745 N N . GLY A 1 98 ? -1.506 10.805 13.984 1 98.69 98 GLY A N 1
ATOM 746 C CA . GLY A 1 98 ? -2.789 11.086 13.359 1 98.69 98 GLY A CA 1
ATOM 747 C C . GLY A 1 98 ? -3.178 12.547 13.43 1 98.69 98 GLY A C 1
ATOM 748 O O . GLY A 1 98 ? -4.324 12.875 13.75 1 98.69 98 GLY A O 1
ATOM 749 N N . LEU A 1 99 ? -2.217 13.398 13.18 1 98.69 99 LEU A N 1
ATOM 750 C CA . LEU A 1 99 ? -2.4 14.844 13.203 1 98.69 99 LEU A CA 1
ATOM 751 C C . LEU A 1 99 ? -2.127 15.453 11.836 1 98.69 99 LEU A C 1
ATOM 753 O O . LEU A 1 99 ? -1.104 15.148 11.211 1 98.69 99 LEU A O 1
ATOM 757 N N . LEU A 1 100 ? -3.113 16.328 11.367 1 98.56 100 LEU A N 1
ATOM 758 C CA . LEU A 1 100 ? -2.975 16.906 10.031 1 98.56 100 LEU A CA 1
ATOM 759 C C . LEU A 1 100 ? -2.709 15.82 9 1 98.56 100 LEU A C 1
ATOM 761 O O . LEU A 1 100 ? -1.811 15.953 8.164 1 98.56 100 LEU A O 1
ATOM 765 N N . THR A 1 101 ? -3.459 14.75 9.117 1 98.56 101 THR A N 1
ATOM 766 C CA . THR A 1 101 ? -3.156 13.516 8.414 1 98.56 101 THR A CA 1
ATOM 767 C C . THR A 1 101 ? -3.299 13.695 6.906 1 98.56 101 THR A C 1
ATOM 769 O O . THR A 1 101 ? -2.455 13.234 6.137 1 98.56 101 THR A O 1
ATOM 772 N N . ARG A 1 102 ? -4.234 14.375 6.41 1 98.06 102 ARG A N 1
ATOM 773 C CA . ARG A 1 102 ? -4.398 14.562 4.973 1 98.06 102 ARG A CA 1
ATOM 774 C C . ARG A 1 102 ? -3.279 15.422 4.402 1 98.06 102 ARG A C 1
ATOM 776 O O . ARG A 1 102 ? -2.777 15.156 3.309 1 98.06 102 ARG A O 1
ATOM 783 N N . LEU A 1 103 ? -2.93 16.422 5.184 1 98.5 103 LEU A N 1
ATOM 784 C CA . LEU A 1 103 ? -1.821 17.25 4.73 1 98.5 103 LEU A CA 1
ATOM 785 C C . LEU A 1 103 ? -0.522 16.453 4.688 1 98.5 103 LEU A C 1
ATOM 787 O O . LEU A 1 103 ? 0.212 16.516 3.697 1 98.5 103 LEU A O 1
ATOM 791 N N . ALA A 1 104 ? -0.287 15.805 5.762 1 98.81 104 ALA A N 1
ATOM 792 C CA . ALA A 1 104 ? 0.916 14.977 5.828 1 98.81 104 ALA A CA 1
ATOM 793 C C . ALA A 1 104 ? 0.929 13.938 4.707 1 98.81 104 ALA A C 1
ATOM 795 O O . ALA A 1 104 ? 1.951 13.742 4.047 1 98.81 104 ALA A O 1
ATOM 796 N N . SER A 1 105 ? -0.191 13.32 4.484 1 98.75 105 SER A N 1
ATOM 797 C CA . SER A 1 105 ? -0.287 12.312 3.441 1 98.75 105 SER A CA 1
ATOM 798 C C . SER A 1 105 ? -0.086 12.922 2.059 1 98.75 105 SER A C 1
ATOM 800 O O . SER A 1 105 ? 0.502 12.289 1.177 1 98.75 105 SER A O 1
ATOM 802 N N . PHE A 1 106 ? -0.583 14.094 1.871 1 98.44 106 PHE A N 1
ATOM 803 C CA . PHE A 1 106 ? -0.336 14.773 0.609 1 98.44 106 PHE A CA 1
ATOM 804 C C . PHE A 1 106 ? 1.157 14.992 0.394 1 98.44 106 PHE A C 1
ATOM 806 O O . PHE A 1 106 ? 1.667 14.789 -0.71 1 98.44 106 PHE A O 1
ATOM 813 N N . GLY A 1 107 ? 1.834 15.398 1.426 1 98.31 107 GLY A N 1
ATOM 814 C CA . GLY A 1 107 ? 3.283 15.477 1.343 1 98.31 107 GLY A CA 1
ATOM 815 C C . GLY A 1 107 ? 3.936 14.164 0.97 1 98.31 107 GLY A C 1
ATOM 816 O O . GLY A 1 107 ? 4.852 14.125 0.145 1 98.31 107 GLY A O 1
ATOM 817 N N . GLY A 1 108 ? 3.441 13.094 1.602 1 98.12 108 GLY A N 1
ATOM 818 C CA . GLY A 1 108 ? 3.928 11.773 1.243 1 98.12 108 GLY A CA 1
ATOM 819 C C . GLY A 1 108 ? 3.697 11.43 -0.216 1 98.12 108 GLY A C 1
ATOM 820 O O . GLY A 1 108 ? 4.578 10.875 -0.876 1 98.12 108 GLY A O 1
ATOM 821 N N . VAL A 1 109 ? 2.566 11.789 -0.763 1 97.69 109 VAL A N 1
ATOM 822 C CA . VAL A 1 109 ? 2.234 11.539 -2.164 1 97.69 109 VAL A CA 1
ATOM 823 C C . VAL A 1 109 ? 3.217 12.289 -3.064 1 97.69 109 VAL A C 1
ATOM 825 O O . VAL A 1 109 ? 3.703 11.734 -4.055 1 97.69 109 VAL A O 1
ATOM 828 N N . VAL A 1 110 ? 3.49 13.508 -2.695 1 94.75 110 VAL A N 1
ATOM 829 C CA . VAL A 1 110 ? 4.422 14.312 -3.477 1 94.75 110 VAL A CA 1
ATOM 830 C C . VAL A 1 110 ? 5.805 13.664 -3.465 1 94.75 110 VAL A C 1
ATOM 832 O O . VAL A 1 110 ? 6.406 13.461 -4.52 1 94.75 110 VAL A O 1
ATOM 835 N N . PHE A 1 111 ? 6.266 13.273 -2.309 1 94.31 111 PHE A N 1
ATOM 836 C CA . PHE A 1 111 ? 7.57 12.641 -2.18 1 94.31 111 PHE A CA 1
ATOM 837 C C . PHE A 1 111 ? 7.629 11.352 -2.998 1 94.31 111 PHE A C 1
ATOM 839 O O . PHE A 1 111 ? 8.562 11.148 -3.773 1 94.31 111 PHE A O 1
ATOM 846 N N . MET A 1 112 ? 6.586 10.562 -2.863 1 94.38 112 MET A N 1
ATOM 847 C CA . MET A 1 112 ? 6.617 9.266 -3.523 1 94.38 112 MET A CA 1
ATOM 848 C C . MET A 1 112 ? 6.508 9.422 -5.035 1 94.38 112 MET A C 1
ATOM 850 O O . MET A 1 112 ? 7.086 8.633 -5.789 1 94.38 112 MET A O 1
ATOM 854 N N . SER A 1 113 ? 5.781 10.43 -5.527 1 91.88 113 SER A N 1
ATOM 855 C CA . SER A 1 113 ? 5.707 10.703 -6.961 1 91.88 113 SER A CA 1
ATOM 856 C C . SER A 1 113 ? 7.07 11.102 -7.52 1 91.88 113 SER A C 1
ATOM 858 O O . SER A 1 113 ? 7.461 10.633 -8.594 1 91.88 113 SER A O 1
ATOM 860 N N . LEU A 1 114 ? 7.77 11.898 -6.734 1 89.38 114 LEU A N 1
ATOM 861 C CA . LEU A 1 114 ? 9.094 12.328 -7.172 1 89.38 114 LEU A CA 1
ATOM 862 C C . LEU A 1 114 ? 10.062 11.148 -7.191 1 89.38 114 LEU A C 1
ATOM 864 O O . LEU A 1 114 ? 10.828 10.984 -8.148 1 89.38 114 LEU A O 1
ATOM 868 N N . PHE A 1 115 ? 9.984 10.375 -6.168 1 87.69 115 PHE A N 1
ATOM 869 C CA . PHE A 1 115 ? 10.852 9.203 -6.105 1 87.69 115 PHE A CA 1
ATOM 870 C C . PHE A 1 115 ? 10.492 8.203 -7.195 1 87.69 115 PHE A C 1
ATOM 872 O O . PHE A 1 115 ? 11.375 7.562 -7.77 1 87.69 115 PHE A O 1
ATOM 879 N N . TRP A 1 116 ? 9.227 8.047 -7.434 1 89.31 116 TRP A N 1
ATOM 880 C CA . TRP A 1 116 ? 8.766 7.102 -8.438 1 89.31 116 TRP A CA 1
ATOM 881 C C . TRP A 1 116 ? 9.266 7.492 -9.828 1 89.31 116 TRP A C 1
ATOM 883 O O . TRP A 1 116 ? 9.773 6.648 -10.57 1 89.31 116 TRP A O 1
ATOM 893 N N . VAL A 1 117 ? 9.219 8.781 -10.188 1 86.12 117 VAL A N 1
ATOM 894 C CA . VAL A 1 117 ? 9.688 9.258 -11.484 1 86.12 117 VAL A CA 1
ATOM 895 C C . VAL A 1 117 ? 11.211 9.227 -11.531 1 86.12 117 VAL A C 1
ATOM 897 O O . VAL A 1 117 ? 11.805 8.82 -12.539 1 86.12 117 VAL A O 1
ATOM 900 N N . GLY A 1 118 ? 11.812 9.602 -10.477 1 84 118 GLY A N 1
ATOM 901 C CA . GLY A 1 118 ? 13.258 9.641 -10.422 1 84 118 GLY A CA 1
ATOM 902 C C . GLY A 1 118 ? 13.898 8.266 -10.492 1 84 118 GLY A C 1
ATOM 903 O O . GLY A 1 118 ? 15.008 8.109 -11.008 1 84 118 GLY A O 1
ATOM 904 N N . ASN A 1 119 ? 13.117 7.344 -9.922 1 77.75 119 ASN A N 1
ATOM 905 C CA . ASN A 1 119 ? 13.641 5.984 -9.883 1 77.75 119 ASN A CA 1
ATOM 906 C C . ASN A 1 119 ? 13.109 5.141 -11.039 1 77.75 119 ASN A C 1
ATOM 908 O O . ASN A 1 119 ? 13.289 3.924 -11.055 1 77.75 119 ASN A O 1
ATOM 912 N N . GLY A 1 120 ? 12.25 5.742 -11.859 1 65.69 120 GLY A N 1
ATOM 913 C CA . GLY A 1 120 ? 11.539 5.031 -12.914 1 65.69 120 GLY A CA 1
ATOM 914 C C . GLY A 1 120 ? 12.461 4.207 -13.797 1 65.69 120 GLY A C 1
ATOM 915 O O . GLY A 1 120 ? 12.07 3.15 -14.297 1 65.69 120 GLY A O 1
ATOM 916 N N . ARG A 1 121 ? 13.547 4.812 -14.148 1 58.91 121 ARG A N 1
ATOM 917 C CA . ARG A 1 121 ? 14.461 4.066 -15.016 1 58.91 121 ARG A CA 1
ATOM 918 C C . ARG A 1 121 ? 14.977 2.814 -14.312 1 58.91 121 ARG A C 1
ATOM 920 O O . ARG A 1 121 ? 15.391 1.858 -14.977 1 58.91 121 ARG A O 1
ATOM 927 N N . PHE A 1 122 ? 15.094 2.93 -13.102 1 47.09 122 PHE A N 1
ATOM 928 C CA . PHE A 1 122 ? 15.727 1.817 -12.398 1 47.09 122 PHE A CA 1
ATOM 929 C C . PHE A 1 122 ? 14.711 0.717 -12.102 1 47.09 122 PHE A C 1
ATOM 931 O O . PHE A 1 122 ? 15.094 -0.401 -11.75 1 47.09 122 PHE A O 1
ATOM 938 N N . GLY A 1 123 ? 13.492 1.062 -11.93 1 48.78 123 GLY A N 1
ATOM 939 C CA . GLY A 1 123 ? 12.641 0.109 -11.234 1 48.78 123 GLY A CA 1
ATOM 940 C C . GLY A 1 123 ? 11.969 -0.884 -12.172 1 48.78 123 GLY A C 1
ATOM 941 O O . GLY A 1 123 ? 12.055 -0.748 -13.391 1 48.78 123 GLY A O 1
ATOM 942 N N . HIS A 1 124 ? 11.727 -2.098 -11.469 1 53.34 124 HIS A N 1
ATOM 943 C CA . HIS A 1 124 ? 10.992 -3.342 -11.648 1 53.34 124 HIS A CA 1
ATOM 944 C C . HIS A 1 124 ? 9.578 -3.074 -12.164 1 53.34 124 HIS A C 1
ATOM 946 O O . HIS A 1 124 ? 8.609 -3.662 -11.672 1 53.34 124 HIS A O 1
ATOM 952 N N . GLY A 1 125 ? 9.5 -2.199 -13.133 1 60.59 125 GLY A N 1
ATOM 953 C CA . GLY A 1 125 ? 8.172 -2.061 -13.719 1 60.59 125 GLY A CA 1
ATOM 954 C C . GLY A 1 125 ? 7.367 -0.928 -13.109 1 60.59 125 GLY A C 1
ATOM 955 O O . GLY A 1 125 ? 7.887 -0.15 -12.312 1 60.59 125 GLY A O 1
ATOM 956 N N . LEU A 1 126 ? 6.285 -0.667 -13.516 1 73.25 126 LEU A N 1
ATOM 957 C CA . LEU A 1 126 ? 5.371 0.409 -13.148 1 73.25 126 LEU A CA 1
ATOM 958 C C . LEU A 1 126 ? 5.027 0.351 -11.664 1 73.25 126 LEU A C 1
ATOM 960 O O . LEU A 1 126 ? 4.965 1.386 -11 1 73.25 126 LEU A O 1
ATOM 964 N N . VAL A 1 127 ? 5.016 -0.888 -11.109 1 80 127 VAL A N 1
ATOM 965 C CA . VAL A 1 127 ? 4.574 -1.018 -9.727 1 80 127 VAL A CA 1
ATOM 966 C C . VAL A 1 127 ? 5.762 -1.377 -8.836 1 80 127 VAL A C 1
ATOM 968 O O . VAL A 1 127 ? 5.988 -2.553 -8.547 1 80 127 VAL A O 1
ATOM 971 N N . ASN A 1 128 ? 6.586 -0.33 -8.508 1 83.38 128 ASN A N 1
ATOM 972 C CA . ASN A 1 128 ? 7.703 -0.492 -7.582 1 83.38 128 ASN A CA 1
ATOM 973 C C . ASN A 1 128 ? 7.355 0.012 -6.188 1 83.38 128 ASN A C 1
ATOM 975 O O . ASN A 1 128 ? 6.199 0.342 -5.91 1 83.38 128 ASN A O 1
ATOM 979 N N . SER A 1 129 ? 8.336 0.037 -5.309 1 85.06 129 SER A N 1
ATOM 980 C CA . SER A 1 129 ? 8.094 0.393 -3.912 1 85.06 129 SER A CA 1
ATOM 981 C C . SER A 1 129 ? 7.582 1.823 -3.785 1 85.06 129 SER A C 1
ATOM 983 O O . SER A 1 129 ? 6.73 2.109 -2.941 1 85.06 129 SER A O 1
ATOM 985 N N . ASP A 1 130 ? 8.109 2.699 -4.617 1 90.38 130 ASP A N 1
ATOM 986 C CA . ASP A 1 130 ? 7.688 4.094 -4.566 1 90.38 130 ASP A CA 1
ATOM 987 C C . ASP A 1 130 ? 6.215 4.238 -4.941 1 90.38 130 ASP A C 1
ATOM 989 O O . ASP A 1 130 ? 5.469 4.969 -4.285 1 90.38 130 ASP A O 1
ATOM 993 N N . PHE A 1 131 ? 5.895 3.52 -5.922 1 92.12 131 PHE A N 1
ATOM 994 C CA . PHE A 1 131 ? 4.504 3.564 -6.359 1 92.12 131 PHE A CA 1
ATOM 995 C C . PHE A 1 131 ? 3.586 2.957 -5.309 1 92.12 131 PHE A C 1
ATOM 997 O O . PHE A 1 131 ? 2.504 3.482 -5.043 1 92.12 131 PHE A O 1
ATOM 1004 N N . MET A 1 132 ? 3.986 1.868 -4.73 1 93.38 132 MET A N 1
ATOM 1005 C CA . MET A 1 132 ? 3.191 1.247 -3.676 1 93.38 132 MET A CA 1
ATOM 1006 C C . MET A 1 132 ? 3.039 2.188 -2.484 1 93.38 132 MET A C 1
ATOM 1008 O O . MET A 1 132 ? 1.968 2.262 -1.88 1 93.38 132 MET A O 1
ATOM 1012 N N . GLY A 1 133 ? 4.113 2.861 -2.15 1 95.06 133 GLY A N 1
ATOM 1013 C CA . GLY A 1 133 ? 4.023 3.871 -1.107 1 95.06 133 GLY A CA 1
ATOM 1014 C C . GLY A 1 133 ? 3.035 4.973 -1.428 1 95.06 133 GLY A C 1
ATOM 1015 O O . GLY A 1 133 ? 2.291 5.422 -0.552 1 95.06 133 GLY A O 1
ATOM 1016 N N . LEU A 1 134 ? 3.059 5.359 -2.693 1 96.31 134 LEU A N 1
ATOM 1017 C CA . LEU A 1 134 ? 2.113 6.367 -3.162 1 96.31 134 LEU A CA 1
ATOM 1018 C C . LEU A 1 134 ? 0.676 5.914 -2.928 1 96.31 134 LEU A C 1
ATOM 1020 O O . LEU A 1 134 ? -0.144 6.68 -2.416 1 96.31 134 LEU A O 1
ATOM 1024 N N . LEU A 1 135 ? 0.387 4.66 -3.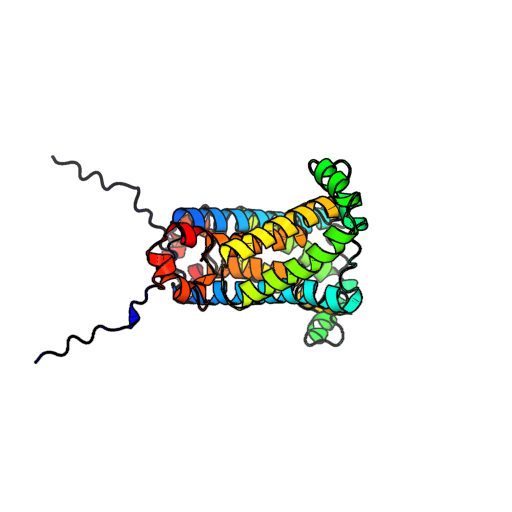234 1 96.88 135 LEU A N 1
ATOM 1025 C CA . LEU A 1 135 ? -0.955 4.117 -3.047 1 96.88 135 LEU A CA 1
ATOM 1026 C C . LEU A 1 135 ? -1.336 4.113 -1.57 1 96.88 135 LEU A C 1
ATOM 1028 O O . LEU A 1 135 ? -2.484 4.395 -1.221 1 96.88 135 LEU A O 1
ATOM 1032 N N . LEU A 1 136 ? -0.395 3.82 -0.753 1 98.06 136 LEU A N 1
ATOM 1033 C CA . LEU A 1 136 ? -0.675 3.777 0.678 1 98.06 136 LEU A CA 1
ATOM 1034 C C . LEU A 1 136 ? -0.965 5.176 1.217 1 98.06 136 LEU A C 1
ATOM 1036 O O . LEU A 1 136 ? -1.881 5.355 2.021 1 98.06 136 LEU A O 1
ATOM 1040 N N . PHE A 1 137 ? -0.221 6.164 0.765 1 98.44 137 PHE A N 1
ATOM 1041 C CA . PHE A 1 137 ? -0.461 7.531 1.209 1 98.44 137 PHE A CA 1
ATOM 1042 C C . PHE A 1 137 ? -1.823 8.023 0.736 1 98.44 137 PHE A C 1
ATOM 1044 O O . PHE A 1 137 ? -2.545 8.68 1.486 1 98.44 137 PHE A O 1
ATOM 1051 N N . VAL A 1 138 ? -2.176 7.734 -0.494 1 97.69 138 VAL A N 1
ATOM 1052 C CA . VAL A 1 138 ? -3.484 8.141 -0.995 1 97.69 138 VAL A CA 1
ATOM 1053 C C . VAL A 1 138 ? -4.582 7.449 -0.194 1 97.69 138 VAL A C 1
ATOM 1055 O O . VAL A 1 138 ? -5.629 8.047 0.082 1 97.69 138 VAL A O 1
ATOM 1058 N N . THR A 1 139 ? -4.352 6.219 0.155 1 97.25 139 THR A N 1
ATOM 1059 C CA . THR A 1 139 ? -5.305 5.484 0.979 1 97.25 139 THR A CA 1
ATOM 1060 C C . THR A 1 139 ? -5.566 6.219 2.291 1 97.25 139 THR A C 1
ATOM 1062 O O . THR A 1 139 ? -6.707 6.297 2.75 1 97.25 139 THR A O 1
ATOM 1065 N N . MET A 1 140 ? -4.547 6.793 2.904 1 97.19 140 MET A N 1
ATOM 1066 C CA . MET A 1 140 ? -4.719 7.551 4.141 1 97.19 140 MET A CA 1
ATOM 1067 C C . MET A 1 140 ? -5.605 8.773 3.912 1 97.19 140 MET A C 1
ATOM 1069 O O . MET A 1 140 ? -6.402 9.141 4.777 1 97.19 140 MET A O 1
ATOM 1073 N N . ILE A 1 141 ? -5.422 9.359 2.736 1 96.81 141 ILE A N 1
ATOM 1074 C CA . ILE A 1 141 ? -6.211 10.547 2.402 1 96.81 141 ILE A CA 1
ATOM 1075 C C . ILE A 1 141 ? -7.676 10.156 2.225 1 96.81 141 ILE A C 1
ATOM 1077 O O . ILE A 1 141 ? -8.562 10.758 2.838 1 96.81 141 ILE A O 1
ATOM 1081 N N . VAL A 1 142 ? -7.91 9.148 1.455 1 94.81 142 VAL A N 1
ATOM 1082 C CA . VAL A 1 142 ? -9.258 8.766 1.032 1 94.81 142 VAL A CA 1
ATOM 1083 C C . VAL A 1 142 ? -10.078 8.336 2.246 1 94.81 142 VAL A C 1
ATOM 1085 O O . VAL A 1 142 ? -11.258 8.664 2.352 1 94.81 142 VAL A O 1
ATOM 1088 N N . PHE A 1 143 ? -9.422 7.715 3.223 1 93.62 143 PHE A N 1
ATOM 1089 C CA . PHE A 1 143 ? -10.172 7.141 4.332 1 93.62 143 PHE A CA 1
ATOM 1090 C C . PHE A 1 143 ? -10.07 8.023 5.57 1 93.62 143 PHE A C 1
ATOM 1092 O O . PHE A 1 143 ? -10.484 7.621 6.664 1 93.62 143 PHE A O 1
ATOM 1099 N N . ALA A 1 144 ? -9.508 9.211 5.426 1 94.31 144 ALA A N 1
ATOM 1100 C CA . ALA A 1 144 ? -9.391 10.125 6.559 1 94.31 144 ALA A CA 1
ATOM 1101 C C . ALA A 1 144 ? -8.836 9.406 7.785 1 94.31 144 ALA A C 1
ATOM 1103 O O . ALA A 1 144 ? -9.414 9.477 8.867 1 94.31 144 ALA A O 1
ATOM 1104 N N . ALA A 1 145 ? -7.648 8.883 7.559 1 96.12 145 ALA A N 1
ATOM 1105 C CA . ALA A 1 145 ? -7.059 7.938 8.5 1 96.12 145 ALA A CA 1
ATOM 1106 C C . ALA A 1 145 ? -6.785 8.602 9.844 1 96.12 145 ALA A C 1
ATOM 1108 O O . ALA A 1 145 ? -6.711 7.926 10.875 1 96.12 145 ALA A O 1
ATOM 1109 N N . GLY A 1 146 ? -6.66 9.828 9.883 1 96.62 146 GLY A N 1
ATOM 1110 C CA . GLY A 1 146 ? -6.359 10.547 11.109 1 96.62 146 GLY A CA 1
ATOM 1111 C C . GLY A 1 146 ? -7.508 10.555 12.094 1 96.62 146 GLY A C 1
ATOM 1112 O O . GLY A 1 146 ? -7.32 10.867 13.273 1 96.62 146 GLY A O 1
ATOM 1113 N N . ARG A 1 147 ? -8.703 10.227 11.617 1 95.25 147 ARG A N 1
ATOM 1114 C CA . ARG A 1 147 ? -9.883 10.242 12.469 1 95.25 147 ARG A CA 1
ATOM 1115 C C . ARG A 1 147 ? -9.977 8.977 13.312 1 95.25 147 ARG A C 1
ATOM 1117 O O . ARG A 1 147 ? -10.719 8.922 14.289 1 95.25 147 ARG A O 1
ATOM 1124 N N . TYR A 1 148 ? -9.242 8.008 12.852 1 94.81 148 TYR A N 1
ATOM 1125 C CA . TYR A 1 148 ? -9.281 6.73 13.562 1 94.81 148 TYR A CA 1
ATOM 1126 C C . TYR A 1 148 ? -8.078 6.59 14.484 1 94.81 148 TYR A C 1
ATOM 1128 O O . TYR A 1 148 ? -6.953 6.375 14.031 1 94.81 148 TYR A O 1
ATOM 1136 N N . TYR A 1 149 ? -8.375 6.789 15.797 1 96 149 TYR A N 1
ATOM 1137 C CA . TYR A 1 149 ? -7.344 6.695 16.828 1 96 149 TYR A CA 1
ATOM 1138 C C . TYR A 1 149 ? -6.211 7.68 16.547 1 96 149 TYR A C 1
ATOM 1140 O O . TYR A 1 149 ? -5.047 7.383 16.812 1 96 149 TYR A O 1
ATOM 1148 N N . GLY A 1 150 ? -6.535 8.664 15.891 1 97.69 150 GLY A N 1
ATOM 1149 C CA . GLY A 1 150 ? -5.621 9.758 15.609 1 97.69 150 GLY A CA 1
ATOM 1150 C C . GLY A 1 150 ? -6.043 11.07 16.234 1 97.69 150 GLY A C 1
ATOM 1151 O O . GLY A 1 150 ? -7.195 11.227 16.656 1 97.69 150 GLY A O 1
ATOM 1152 N N . LEU A 1 151 ? -5.172 12 16.344 1 98.44 151 LEU A N 1
ATOM 1153 C CA . LEU A 1 151 ? -5.418 13.281 17 1 98.44 151 LEU A CA 1
ATOM 1154 C C . LEU A 1 151 ? -6.391 14.133 16.188 1 98.44 151 LEU A C 1
ATOM 1156 O O . LEU A 1 151 ? -7 15.062 16.719 1 98.44 151 LEU A O 1
ATOM 1160 N N . ASP A 1 152 ? -6.504 13.797 14.906 1 97.62 152 ASP A N 1
ATOM 1161 C CA . ASP A 1 152 ? -7.418 14.594 14.086 1 97.62 152 ASP A CA 1
ATOM 1162 C C . ASP A 1 152 ? -8.852 14.461 14.586 1 97.62 152 ASP A C 1
ATOM 1164 O O . ASP A 1 152 ? -9.648 15.398 14.453 1 97.62 152 ASP A O 1
ATOM 1168 N N . ALA A 1 153 ? -9.172 13.32 15.203 1 96.12 153 ALA A N 1
ATOM 1169 C CA . ALA A 1 153 ? -10.508 13.125 15.75 1 96.12 153 ALA A CA 1
ATOM 1170 C C . ALA A 1 153 ? -10.812 14.148 16.828 1 96.12 153 ALA A C 1
ATOM 1172 O O . ALA A 1 153 ? -11.953 14.609 16.969 1 96.12 153 ALA A O 1
ATOM 1173 N N . PHE A 1 154 ? -9.805 14.57 17.547 1 97 154 PHE A N 1
ATOM 1174 C CA . PHE A 1 154 ? -9.945 15.547 18.625 1 97 154 PHE A CA 1
ATOM 1175 C C . PHE A 1 154 ? -9.852 16.969 18.094 1 97 154 PHE A C 1
ATOM 1177 O O . PHE A 1 154 ? -10.633 17.844 18.484 1 97 154 PHE A O 1
ATOM 1184 N N . VAL A 1 155 ? -8.914 17.141 17.234 1 97.19 155 VAL A N 1
ATOM 1185 C CA . VAL A 1 155 ? -8.641 18.484 16.719 1 97.19 155 VAL A CA 1
ATOM 1186 C C . VAL A 1 155 ? -9.859 19 15.969 1 97.19 155 VAL A C 1
ATOM 1188 O O . VAL A 1 155 ? -10.18 20.188 16.047 1 97.19 155 VAL A O 1
ATOM 1191 N N . GLU A 1 156 ? -10.531 18.109 15.32 1 95.44 156 GLU A N 1
ATOM 1192 C CA . GLU A 1 156 ? -11.688 18.531 14.531 1 95.44 156 GLU A CA 1
ATOM 1193 C C . GLU A 1 156 ? -12.812 19.031 15.422 1 95.44 156 GLU A C 1
ATOM 1195 O O . GLU A 1 156 ? -13.719 19.719 14.961 1 95.44 156 GLU A O 1
ATOM 1200 N N . LYS A 1 157 ? -12.734 18.797 16.703 1 95.69 157 LYS A N 1
ATOM 1201 C CA . LYS A 1 157 ? -13.773 19.188 17.656 1 95.69 157 LYS A CA 1
ATOM 1202 C C . LYS A 1 157 ? -13.414 20.5 18.328 1 95.69 157 LYS A C 1
ATOM 1204 O O . LYS A 1 157 ? -14.234 21.078 19.062 1 95.69 157 LYS A O 1
ATOM 1209 N N . LEU A 1 158 ? -12.25 20.938 18.109 1 96.81 158 LEU A N 1
ATOM 1210 C CA . LEU A 1 158 ? -11.82 22.203 18.703 1 96.81 158 LEU A CA 1
ATOM 1211 C C . LEU A 1 158 ? -12.555 23.375 18.062 1 96.81 158 LEU A C 1
ATOM 1213 O O . LEU A 1 158 ? -12.914 23.328 16.891 1 96.81 158 LEU A O 1
ATOM 1217 N N . SER A 1 159 ? -12.719 24.484 18.766 1 96.81 159 SER A N 1
ATOM 1218 C CA . SER A 1 159 ? -13.453 25.672 18.328 1 96.81 159 SER A CA 1
ATOM 1219 C C . SER A 1 159 ? -12.789 26.312 17.109 1 96.81 159 SER A C 1
ATOM 1221 O O . SER A 1 159 ? -13.477 26.812 16.219 1 96.81 159 SER A O 1
ATOM 1223 N N . VAL A 1 160 ? -11.516 26.281 17.156 1 95.94 160 VAL A N 1
ATOM 1224 C CA . VAL A 1 160 ? -10.805 26.906 16.047 1 95.94 160 VAL A CA 1
ATOM 1225 C C . VAL A 1 160 ? -11.172 26.203 14.734 1 95.94 160 VAL A C 1
ATOM 1227 O O . VAL A 1 160 ? -11.359 26.859 13.711 1 95.94 160 VAL A O 1
ATOM 1230 N N . VAL A 1 161 ? -11.258 24.891 14.758 1 94.5 161 VAL A N 1
ATOM 1231 C CA . VAL A 1 161 ? -11.594 24.141 13.562 1 94.5 161 VAL A CA 1
ATOM 1232 C C . VAL A 1 161 ? -13.086 24.281 13.258 1 94.5 161 VAL A C 1
ATOM 1234 O O . VAL A 1 161 ? -13.477 24.438 12.102 1 94.5 161 VAL A O 1
ATOM 1237 N N . GLN A 1 162 ? -13.859 24.297 14.32 1 94.69 162 GLN A N 1
ATOM 1238 C CA . GLN A 1 162 ? -15.305 24.469 14.148 1 94.69 162 GLN A CA 1
ATOM 1239 C C . GLN A 1 162 ? -15.633 25.844 13.562 1 94.69 162 GLN A C 1
ATOM 1241 O O . GLN A 1 162 ? -16.578 25.969 12.781 1 94.69 162 GLN A O 1
ATOM 1246 N N . ASN A 1 163 ? -14.844 26.812 13.883 1 96.12 163 ASN A N 1
ATOM 1247 C CA . ASN A 1 163 ? -15.055 28.172 13.398 1 96.12 163 ASN A CA 1
ATOM 1248 C C . ASN A 1 163 ? -14.422 28.391 12.023 1 96.12 163 ASN A C 1
ATOM 1250 O O . ASN A 1 163 ? -14.742 29.359 11.328 1 96.12 163 ASN A O 1
ATOM 1254 N N . ASN A 1 164 ? -13.5 27.547 11.695 1 95.56 164 ASN A N 1
ATOM 1255 C CA . ASN A 1 164 ? -12.859 27.578 10.391 1 95.56 164 ASN A CA 1
ATOM 1256 C C . ASN A 1 164 ? -12.938 26.219 9.695 1 95.56 164 ASN A C 1
ATOM 1258 O O . ASN A 1 164 ? -11.938 25.516 9.594 1 95.56 164 ASN A O 1
ATOM 1262 N N . PRO A 1 165 ? -14.039 25.875 9.055 1 92.38 165 PRO A N 1
ATOM 1263 C CA . PRO A 1 165 ? -14.289 24.516 8.547 1 92.38 165 PRO A CA 1
ATOM 1264 C C . PRO A 1 165 ? -13.352 24.141 7.402 1 92.38 165 PRO A C 1
ATOM 1266 O O . PRO A 1 165 ? -13.188 22.953 7.109 1 92.38 165 PRO A O 1
ATOM 1269 N N . LYS A 1 166 ? -12.719 25.125 6.777 1 92.94 166 LYS A N 1
ATOM 1270 C CA . LYS A 1 166 ? -11.766 24.812 5.719 1 92.94 166 LYS A CA 1
ATOM 1271 C C . LYS A 1 166 ? -10.578 24.016 6.258 1 92.94 166 LYS A C 1
ATOM 1273 O O . LYS A 1 166 ? -9.898 23.328 5.5 1 92.94 166 LYS A O 1
ATOM 1278 N N . LEU A 1 167 ? -10.352 24.078 7.539 1 93.94 167 LEU A N 1
ATOM 1279 C CA . LEU A 1 167 ? -9.242 23.359 8.156 1 93.94 167 LEU A CA 1
ATOM 1280 C C . LEU A 1 167 ? -9.484 21.859 8.117 1 93.94 167 LEU A C 1
ATOM 1282 O O . LEU A 1 167 ? -8.547 21.062 8.25 1 93.94 167 LEU A O 1
ATOM 1286 N N . ARG A 1 168 ? -10.648 21.5 7.859 1 92.38 168 ARG A N 1
ATOM 1287 C CA . ARG A 1 168 ? -10.984 20.094 7.824 1 92.38 168 ARG A CA 1
ATOM 1288 C C . ARG A 1 168 ? -10.406 19.422 6.578 1 92.38 168 ARG A C 1
ATOM 1290 O O . ARG A 1 168 ? -10.258 18.203 6.531 1 92.38 168 ARG A O 1
ATOM 1297 N N . TYR A 1 169 ? -9.984 20.281 5.582 1 92.62 169 TYR A N 1
ATOM 1298 C CA . TYR A 1 169 ? -9.438 19.734 4.348 1 92.62 169 TYR A CA 1
ATOM 1299 C C . TYR A 1 169 ? -8.031 19.203 4.57 1 92.62 169 TYR A C 1
ATOM 1301 O O . TYR A 1 169 ? -7.547 18.359 3.801 1 92.62 169 TYR A O 1
ATOM 1309 N N . ILE A 1 170 ? -7.422 19.703 5.633 1 95.62 170 ILE A N 1
ATOM 1310 C CA . ILE A 1 170 ? -6.055 19.25 5.863 1 95.62 170 ILE A CA 1
ATOM 1311 C C . ILE A 1 170 ? -6.027 18.25 7.027 1 95.62 170 ILE A C 1
ATOM 1313 O O . ILE A 1 170 ? -4.969 17.734 7.383 1 95.62 170 ILE A O 1
ATOM 1317 N N . LEU A 1 171 ? -7.219 18.047 7.629 1 92.94 171 LEU A N 1
ATOM 1318 C CA . LEU A 1 171 ? -7.398 17.078 8.695 1 92.94 171 LEU A CA 1
ATOM 1319 C C . LEU A 1 171 ? -8.055 15.805 8.164 1 92.94 171 LEU A C 1
ATOM 1321 O O . LEU A 1 171 ? -8.539 15.781 7.031 1 92.94 171 LEU A O 1
ATOM 1325 N N . GLY A 1 172 ? -8.062 14.734 8.945 1 90.44 172 GLY A N 1
ATOM 1326 C CA . GLY A 1 172 ? -8.727 13.5 8.547 1 90.44 172 GLY A CA 1
ATOM 1327 C C . GLY A 1 172 ? -7.758 12.406 8.133 1 90.44 172 GLY A C 1
ATOM 1328 O O . GLY A 1 172 ? -7.973 11.234 8.43 1 90.44 172 GLY A O 1
ATOM 1329 N N . MET B 1 1 ? -38.094 9.055 37.469 1 30.09 1 MET B N 1
ATOM 1330 C CA . MET B 1 1 ? -36.938 9.805 36.938 1 30.09 1 MET B CA 1
ATOM 1331 C C . MET B 1 1 ? -36.125 8.945 36 1 30.09 1 MET B C 1
ATOM 1333 O O . MET B 1 1 ? -35.344 8.086 36.438 1 30.09 1 MET B O 1
ATOM 1337 N N . SER B 1 2 ? -36.594 8.523 34.812 1 31.3 2 SER B N 1
ATOM 1338 C CA . SER B 1 2 ? -36.156 7.562 33.781 1 31.3 2 SER B CA 1
ATOM 1339 C C . SER B 1 2 ? -34.812 7.977 33.156 1 31.3 2 SER B C 1
ATOM 1341 O O . SER B 1 2 ? -34.688 9.094 32.656 1 31.3 2 SER B O 1
ATOM 1343 N N . HIS B 1 3 ? -33.625 7.508 33.719 1 31.5 3 HIS B N 1
ATOM 1344 C CA . HIS B 1 3 ? -32.25 7.746 33.281 1 31.5 3 HIS B CA 1
ATOM 1345 C C . HIS B 1 3 ? -32.062 7.352 31.828 1 31.5 3 HIS B C 1
ATOM 1347 O O . HIS B 1 3 ? -32.281 6.195 31.469 1 31.5 3 HIS B O 1
ATOM 1353 N N . ASN B 1 4 ? -32.375 8.234 30.844 1 30.3 4 ASN B N 1
ATOM 1354 C CA . ASN B 1 4 ? -32.031 8.141 29.422 1 30.3 4 ASN B CA 1
ATOM 1355 C C . ASN B 1 4 ? -30.547 7.828 29.219 1 30.3 4 ASN B C 1
ATOM 1357 O O . ASN B 1 4 ? -29.688 8.68 29.453 1 30.3 4 ASN B O 1
ATOM 1361 N N . THR B 1 5 ? -30.094 6.621 29.531 1 32.94 5 THR B N 1
ATOM 1362 C CA . THR B 1 5 ? -28.734 6.145 29.312 1 32.94 5 THR B CA 1
ATOM 1363 C C . THR B 1 5 ? -28.312 6.328 27.859 1 32.94 5 THR B C 1
ATOM 1365 O O . THR B 1 5 ? -28.766 5.582 26.984 1 32.94 5 THR B O 1
ATOM 1368 N N . ARG B 1 6 ? -28.109 7.57 27.375 1 32.97 6 ARG B N 1
ATOM 1369 C CA . ARG B 1 6 ? -27.438 7.805 26.094 1 32.97 6 ARG B CA 1
ATOM 1370 C C . ARG B 1 6 ? -26.266 6.848 25.906 1 32.97 6 ARG B C 1
ATOM 1372 O O . ARG B 1 6 ? -25.297 6.887 26.672 1 32.97 6 ARG B O 1
ATOM 1379 N N . THR B 1 7 ? -26.531 5.66 25.438 1 29.27 7 THR B N 1
ATOM 1380 C CA . THR B 1 7 ? -25.516 4.668 25.109 1 29.27 7 THR B CA 1
ATOM 1381 C C . THR B 1 7 ? -24.438 5.285 24.219 1 29.27 7 THR B C 1
ATOM 1383 O O . THR B 1 7 ? -24.734 5.84 23.156 1 29.27 7 THR B O 1
ATOM 1386 N N . ALA B 1 8 ? -23.312 5.828 24.703 1 31.91 8 ALA B N 1
ATOM 1387 C CA . ALA B 1 8 ? -22.031 6.332 24.203 1 31.91 8 ALA B CA 1
ATOM 1388 C C . ALA B 1 8 ? -21.562 5.527 23 1 31.91 8 ALA B C 1
ATOM 1390 O O . ALA B 1 8 ? -20.469 5.77 22.469 1 31.91 8 ALA B O 1
ATOM 1391 N N . THR B 1 9 ? -22.109 4.355 22.766 1 32.22 9 THR B N 1
ATOM 1392 C CA . THR B 1 9 ? -21.469 3.469 21.797 1 32.22 9 THR B CA 1
ATOM 1393 C C . THR B 1 9 ? -21.547 4.062 20.391 1 32.22 9 THR B C 1
ATOM 1395 O O . THR B 1 9 ? -20.969 3.506 19.438 1 32.22 9 THR B O 1
ATOM 1398 N N . ASP B 1 10 ? -22.516 4.895 20.109 1 31.31 10 ASP B N 1
ATOM 1399 C CA . ASP B 1 10 ? -22.766 5.23 18.719 1 31.31 10 ASP B CA 1
ATOM 1400 C C . ASP B 1 10 ? -21.641 6.102 18.156 1 31.31 10 ASP B C 1
ATOM 1402 O O . ASP B 1 10 ? -21.906 7.133 17.531 1 31.31 10 ASP B O 1
ATOM 1406 N N . THR B 1 11 ? -20.578 6.328 18.891 1 31.58 11 THR B N 1
ATOM 1407 C CA . THR B 1 11 ? -19.594 7.148 18.188 1 31.58 11 THR B CA 1
ATOM 1408 C C . THR B 1 11 ? -19.312 6.602 16.797 1 31.58 11 THR B C 1
ATOM 1410 O O . THR B 1 11 ? -18.438 5.742 16.625 1 31.58 11 THR B O 1
ATOM 1413 N N . GLY B 1 12 ? -20.312 6.094 16.094 1 32.81 12 GLY B N 1
ATOM 1414 C CA . GLY B 1 12 ? -20.234 5.66 14.711 1 32.81 12 GLY B CA 1
ATOM 1415 C C . GLY B 1 12 ? -19.328 6.547 13.859 1 32.81 12 GLY B C 1
ATOM 1416 O O . GLY B 1 12 ? -19.719 7.664 13.508 1 32.81 12 GLY B O 1
ATOM 1417 N N . PHE B 1 13 ? -18.109 6.629 14.094 1 34.19 13 PHE B N 1
ATOM 1418 C CA . PHE B 1 13 ? -17.25 7.277 13.109 1 34.19 13 PHE B CA 1
ATOM 1419 C C . PHE B 1 13 ? -17.688 6.918 11.695 1 34.19 13 PHE B C 1
ATOM 1421 O O . PHE B 1 13 ? -17.578 5.762 11.281 1 34.19 13 PHE B O 1
ATOM 1428 N N . SER B 1 14 ? -18.859 7.363 11.203 1 38.34 14 SER B N 1
ATOM 1429 C CA . SER B 1 14 ? -19.266 7.305 9.805 1 38.34 14 SER B CA 1
ATOM 1430 C C . SER B 1 14 ? -18.094 7.621 8.875 1 38.34 14 SER B C 1
ATOM 1432 O O . SER B 1 14 ? -17.328 8.555 9.125 1 38.34 14 SER B O 1
ATOM 1434 N N . PHE B 1 15 ? -17.328 6.703 8.352 1 43.44 15 PHE B N 1
ATOM 1435 C CA . PHE B 1 15 ? -16.406 6.965 7.246 1 43.44 15 PHE B CA 1
ATOM 1436 C C . PHE B 1 15 ? -16.922 8.086 6.359 1 43.44 15 PHE B C 1
ATOM 1438 O O . PHE B 1 15 ? -17.969 7.941 5.719 1 43.44 15 PHE B O 1
ATOM 1445 N N . GLN B 1 16 ? -16.938 9.312 6.75 1 44.31 16 GLN B N 1
ATOM 1446 C CA . GLN B 1 16 ? -17.344 10.477 5.961 1 44.31 16 GLN B CA 1
ATOM 1447 C C . GLN B 1 16 ? -16.797 10.398 4.543 1 44.31 16 GLN B C 1
ATOM 1449 O O . GLN B 1 16 ? -17.031 11.297 3.729 1 44.31 16 GLN B O 1
ATOM 1454 N N . VAL B 1 17 ? -15.719 9.586 4.152 1 50.97 17 VAL B N 1
ATOM 1455 C CA . VAL B 1 17 ? -15.508 9.453 2.717 1 50.97 17 VAL B CA 1
ATOM 1456 C C . VAL B 1 17 ? -16.828 9.094 2.033 1 50.97 17 VAL B C 1
ATOM 1458 O O . VAL B 1 17 ? -17.531 8.188 2.479 1 50.97 17 VAL B O 1
ATOM 1461 N N . SER B 1 18 ? -17.297 10.008 1.191 1 59.62 18 SER B N 1
ATOM 1462 C CA . SER B 1 18 ? -18.469 9.523 0.472 1 59.62 18 SER B CA 1
ATOM 1463 C C . SER B 1 18 ? -18.281 8.078 0.028 1 59.62 18 SER B C 1
ATOM 1465 O O . SER B 1 18 ? -17.172 7.66 -0.307 1 59.62 18 SER B O 1
ATOM 1467 N N . ASP B 1 19 ? -18.984 7.211 0.601 1 70.44 19 ASP B N 1
ATOM 1468 C CA . ASP B 1 19 ? -19.031 5.797 0.249 1 70.44 19 ASP B CA 1
ATOM 1469 C C . ASP B 1 19 ? -18.625 5.574 -1.202 1 70.44 19 ASP B C 1
ATOM 1471 O O . ASP B 1 19 ? -17.906 4.617 -1.507 1 70.44 19 ASP B O 1
ATOM 1475 N N . THR B 1 20 ? -18.672 6.691 -1.938 1 81.31 20 THR B N 1
ATOM 1476 C CA . THR B 1 20 ? -18.406 6.551 -3.365 1 81.31 20 THR B CA 1
ATOM 1477 C C . THR B 1 20 ? -16.906 6.602 -3.646 1 81.31 20 THR B C 1
ATOM 1479 O O . THR B 1 20 ? -16.375 5.746 -4.355 1 81.31 20 THR B O 1
ATOM 1482 N N . TRP B 1 21 ? -16.203 7.496 -3.002 1 87 21 TRP B N 1
ATOM 1483 C CA . TRP B 1 21 ? -14.773 7.652 -3.275 1 87 21 TRP B CA 1
ATOM 1484 C C . TRP B 1 21 ? -13.984 6.477 -2.709 1 87 21 TRP B C 1
ATOM 1486 O O . TRP B 1 21 ? -12.992 6.043 -3.303 1 87 21 TRP B O 1
ATOM 1496 N N . GLY B 1 22 ? -14.438 5.984 -1.591 1 90.69 22 GLY B N 1
ATOM 1497 C CA . GLY B 1 22 ? -13.805 4.805 -1.024 1 90.69 22 GLY B CA 1
ATOM 1498 C C . GLY B 1 22 ? -13.922 3.582 -1.913 1 90.69 22 GLY B C 1
ATOM 1499 O O . GLY B 1 22 ? -12.945 2.855 -2.107 1 90.69 22 GLY B O 1
ATOM 1500 N N . ALA B 1 23 ? -15.086 3.494 -2.484 1 91.69 23 ALA B N 1
ATOM 1501 C CA . ALA B 1 23 ? -15.32 2.355 -3.365 1 91.69 23 ALA B CA 1
ATOM 1502 C C . ALA B 1 23 ? -14.469 2.443 -4.625 1 91.69 23 ALA B C 1
ATOM 1504 O O . ALA B 1 23 ? -13.852 1.456 -5.035 1 91.69 23 ALA B O 1
ATOM 1505 N N . TYR B 1 24 ? -14.438 3.621 -5.152 1 94.5 24 TYR B N 1
ATOM 1506 C CA . TYR B 1 24 ? -13.617 3.834 -6.344 1 94.5 24 TYR B CA 1
ATOM 1507 C C . TYR B 1 24 ? -12.148 3.572 -6.051 1 94.5 24 TYR B C 1
ATOM 1509 O O . TYR B 1 24 ? -11.461 2.922 -6.84 1 94.5 24 TYR B O 1
ATOM 1517 N N . TRP B 1 25 ? -11.719 4.059 -4.918 1 96.12 25 TRP B N 1
ATOM 1518 C CA . TRP B 1 25 ? -10.305 3.936 -4.57 1 96.12 25 TRP B CA 1
ATOM 1519 C C . TRP B 1 25 ? -9.93 2.479 -4.332 1 96.12 25 TRP B C 1
ATOM 1521 O O . TRP B 1 25 ? -8.914 2 -4.848 1 96.12 25 TRP B O 1
ATOM 1531 N N . VAL B 1 26 ? -10.742 1.792 -3.619 1 95.62 26 VAL B N 1
ATOM 1532 C CA . VAL B 1 26 ? -10.469 0.395 -3.305 1 95.62 26 VAL B CA 1
ATOM 1533 C C . VAL B 1 26 ? -10.453 -0.432 -4.59 1 95.62 26 VAL B C 1
ATOM 1535 O O . VAL B 1 26 ? -9.586 -1.288 -4.777 1 95.62 26 VAL B O 1
ATOM 1538 N N . ALA B 1 27 ? -11.367 -0.133 -5.488 1 97.12 27 ALA B N 1
ATOM 1539 C CA . ALA B 1 27 ? -11.406 -0.831 -6.77 1 97.12 27 ALA B CA 1
ATOM 1540 C C . ALA B 1 27 ? -10.156 -0.54 -7.594 1 97.12 27 ALA B C 1
ATOM 1542 O O . ALA B 1 27 ? -9.578 -1.446 -8.195 1 97.12 27 ALA B O 1
ATOM 1543 N N . MET B 1 28 ? -9.773 0.69 -7.559 1 97.44 28 MET B N 1
ATOM 1544 C CA . MET B 1 28 ? -8.594 1.078 -8.32 1 97.44 28 MET B CA 1
ATOM 1545 C C . MET B 1 28 ? -7.344 0.392 -7.77 1 97.44 28 MET B C 1
ATOM 1547 O O . MET B 1 28 ? -6.543 -0.15 -8.531 1 97.44 28 MET B O 1
ATOM 1551 N N . VAL B 1 29 ? -7.176 0.404 -6.484 1 97.75 29 VAL B N 1
ATOM 1552 C CA . VAL B 1 29 ? -6.016 -0.226 -5.859 1 97.75 29 VAL B CA 1
ATOM 1553 C C . VAL B 1 29 ? -6.023 -1.725 -6.152 1 97.75 29 VAL B C 1
ATOM 1555 O O . VAL B 1 29 ? -4.977 -2.314 -6.43 1 97.75 29 VAL B O 1
ATOM 1558 N N . ARG B 1 30 ? -7.18 -2.34 -6.105 1 98.19 30 ARG B N 1
ATOM 1559 C CA . ARG B 1 30 ? -7.297 -3.764 -6.402 1 98.19 30 ARG B CA 1
ATOM 1560 C C . ARG B 1 30 ? -6.758 -4.082 -7.793 1 98.19 30 ARG B C 1
ATOM 1562 O O . ARG B 1 30 ? -5.965 -5.012 -7.961 1 98.19 30 ARG B O 1
ATOM 1569 N N . VAL B 1 31 ? -7.16 -3.291 -8.766 1 97.94 31 VAL B N 1
ATOM 1570 C CA . VAL B 1 31 ? -6.762 -3.529 -10.148 1 97.94 31 VAL B CA 1
ATOM 1571 C C . VAL B 1 31 ? -5.258 -3.293 -10.305 1 97.94 31 VAL B C 1
ATOM 1573 O O . VAL B 1 31 ? -4.57 -4.055 -10.984 1 97.94 31 VAL B O 1
ATOM 1576 N N . LEU B 1 32 ? -4.75 -2.293 -9.617 1 96.44 32 LEU B N 1
ATOM 1577 C CA . LEU B 1 32 ? -3.328 -1.977 -9.719 1 96.44 32 LEU B CA 1
ATOM 1578 C C . LEU B 1 32 ? -2.482 -3.061 -9.062 1 96.44 32 LEU B C 1
ATOM 1580 O O . LEU B 1 32 ? -1.457 -3.475 -9.609 1 96.44 32 LEU B O 1
ATOM 1584 N N . VAL B 1 33 ? -2.873 -3.508 -7.887 1 96.75 33 VAL B N 1
ATOM 1585 C CA . VAL B 1 33 ? -2.176 -4.59 -7.207 1 96.75 33 VAL B CA 1
ATOM 1586 C C . VAL B 1 33 ? -2.271 -5.871 -8.031 1 96.75 33 VAL B C 1
ATOM 1588 O O . VAL 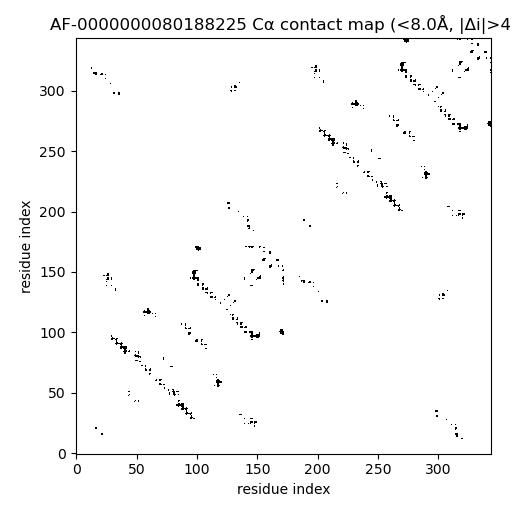B 1 33 ? -1.293 -6.609 -8.156 1 96.75 33 VAL B O 1
ATOM 1591 N N . GLY B 1 34 ? -3.453 -6.094 -8.586 1 97.81 34 GLY B N 1
ATOM 1592 C CA . GLY B 1 34 ? -3.615 -7.23 -9.484 1 97.81 34 GLY B CA 1
ATOM 1593 C C . GLY B 1 34 ? -2.682 -7.188 -10.68 1 97.81 34 GLY B C 1
ATOM 1594 O O . GLY B 1 34 ? -2.066 -8.195 -11.023 1 97.81 34 GLY B O 1
ATOM 1595 N N . TRP B 1 35 ? -2.619 -6.055 -11.297 1 96.12 35 TRP B N 1
ATOM 1596 C CA . TRP B 1 35 ? -1.726 -5.895 -12.438 1 96.12 35 TRP B CA 1
ATOM 1597 C C . TRP B 1 35 ? -0.277 -6.152 -12.039 1 96.12 35 TRP B C 1
ATOM 1599 O O . TRP B 1 35 ? 0.467 -6.812 -12.766 1 96.12 35 TRP B O 1
ATOM 1609 N N . TRP B 1 36 ? 0.088 -5.656 -10.906 1 94.62 36 TRP B N 1
ATOM 1610 C CA . TRP B 1 36 ? 1.438 -5.855 -10.383 1 94.62 36 TRP B CA 1
ATOM 1611 C C . TRP B 1 36 ? 1.768 -7.34 -10.289 1 94.62 36 TRP B C 1
ATOM 1613 O O . TRP B 1 36 ? 2.791 -7.793 -10.805 1 94.62 36 TRP B O 1
ATOM 1623 N N . PHE B 1 37 ? 0.872 -8.078 -9.664 1 96.56 37 PHE B N 1
ATOM 1624 C CA . PHE B 1 37 ? 1.138 -9.5 -9.469 1 96.56 37 PHE B CA 1
ATOM 1625 C C . PHE B 1 37 ? 1.054 -10.242 -10.797 1 96.56 37 PHE B C 1
ATOM 1627 O O . PHE B 1 37 ? 1.849 -11.148 -11.055 1 96.56 37 PHE B O 1
ATOM 1634 N N . PHE B 1 38 ? 0.107 -9.875 -11.633 1 97 38 PHE B N 1
ATOM 1635 C CA . PHE B 1 38 ? -0.021 -10.508 -12.938 1 97 38 PHE B CA 1
ATOM 1636 C C . PHE B 1 38 ? 1.24 -10.297 -13.766 1 97 38 PHE B C 1
ATOM 1638 O O . PHE B 1 38 ? 1.788 -11.242 -14.328 1 97 38 PHE B O 1
ATOM 1645 N N . HIS B 1 39 ? 1.648 -9.094 -13.805 1 94.75 39 HIS B N 1
ATOM 1646 C CA . HIS B 1 39 ? 2.84 -8.758 -14.578 1 94.75 39 HIS B CA 1
ATOM 1647 C C . HIS B 1 39 ? 4.062 -9.508 -14.055 1 94.75 39 HIS B C 1
ATOM 1649 O O . HIS B 1 39 ? 4.859 -10.023 -14.836 1 94.75 39 HIS B O 1
ATOM 1655 N N . SER B 1 40 ? 4.238 -9.547 -12.734 1 94 40 SER B N 1
ATOM 1656 C CA . SER B 1 40 ? 5.352 -10.258 -12.117 1 94 40 SER B CA 1
ATOM 1657 C C . SER B 1 40 ? 5.336 -11.734 -12.484 1 94 40 SER B C 1
ATOM 1659 O O . SER B 1 40 ? 6.355 -12.289 -12.906 1 94 40 SER B O 1
ATOM 1661 N N . GLY B 1 41 ? 4.184 -12.391 -12.359 1 95.81 41 GLY B N 1
ATOM 1662 C CA . GLY B 1 41 ? 4.07 -13.805 -12.68 1 95.81 41 GLY B CA 1
ATOM 1663 C C . GLY B 1 41 ? 4.203 -14.094 -14.164 1 95.81 41 GLY B C 1
ATOM 1664 O O . GLY B 1 41 ? 4.922 -15.008 -14.562 1 95.81 41 GLY B O 1
ATOM 1665 N N . PHE B 1 42 ? 3.52 -13.297 -14.945 1 95.88 42 PHE B N 1
ATOM 1666 C CA . PHE B 1 42 ? 3.475 -13.531 -16.375 1 95.88 42 PHE B CA 1
ATOM 1667 C C . PHE B 1 42 ? 4.848 -13.32 -17 1 95.88 42 PHE B C 1
ATOM 1669 O O . PHE B 1 42 ? 5.258 -14.078 -17.891 1 95.88 42 PHE B O 1
ATOM 1676 N N . THR B 1 43 ? 5.59 -12.367 -16.609 1 94.56 43 THR B N 1
ATOM 1677 C CA . THR B 1 43 ? 6.918 -12.125 -17.156 1 94.56 43 THR B CA 1
ATOM 1678 C C . THR B 1 43 ? 7.887 -13.234 -16.734 1 94.56 43 THR B C 1
ATOM 1680 O O . THR B 1 43 ? 8.789 -13.594 -17.484 1 94.56 43 THR B O 1
ATOM 1683 N N . LYS B 1 44 ? 7.676 -13.781 -15.547 1 94.88 44 LYS B N 1
ATOM 1684 C CA . LYS B 1 44 ? 8.477 -14.93 -15.141 1 94.88 44 LYS B CA 1
ATOM 1685 C C . LYS B 1 44 ? 8.211 -16.125 -16.047 1 94.88 44 LYS B C 1
ATOM 1687 O O . LYS B 1 44 ? 9.133 -16.859 -16.422 1 94.88 44 LYS B O 1
ATOM 1692 N N . LEU B 1 45 ? 6.918 -16.297 -16.375 1 96.56 45 LEU B N 1
ATOM 1693 C CA . LEU B 1 45 ? 6.551 -17.391 -17.266 1 96.56 45 LEU B CA 1
ATOM 1694 C C . LEU B 1 45 ? 7.18 -17.203 -18.641 1 96.56 45 LEU B C 1
ATOM 1696 O O . LEU B 1 45 ? 7.652 -18.172 -19.25 1 96.56 45 LEU B O 1
ATOM 1700 N N . LEU B 1 46 ? 7.297 -16.016 -19.078 1 95.88 46 LEU B N 1
ATOM 1701 C CA . LEU B 1 46 ? 7.871 -15.727 -20.391 1 95.88 46 LEU B CA 1
ATOM 1702 C C . LEU B 1 46 ? 9.383 -15.906 -20.375 1 95.88 46 LEU B C 1
ATOM 1704 O O . LEU B 1 46 ? 9.969 -16.406 -21.344 1 95.88 46 LEU B O 1
ATOM 1708 N N . ASP B 1 47 ? 9.953 -15.562 -19.266 1 95.38 47 ASP B N 1
ATOM 1709 C CA . ASP B 1 47 ? 11.414 -15.523 -19.188 1 95.38 47 ASP B CA 1
ATOM 1710 C C . ASP B 1 47 ? 11.984 -16.906 -18.891 1 95.38 47 ASP B C 1
ATOM 1712 O O . ASP B 1 47 ? 12.992 -17.312 -19.469 1 95.38 47 ASP B O 1
ATOM 1716 N N . SER B 1 48 ? 11.266 -17.641 -18 1 94.94 48 SER B N 1
ATOM 1717 C CA . SER B 1 48 ? 11.875 -18.891 -17.547 1 94.94 48 SER B CA 1
ATOM 1718 C C . SER B 1 48 ? 10.875 -20.047 -17.594 1 94.94 48 SER B C 1
ATOM 1720 O O . SER B 1 48 ? 11.164 -21.141 -17.125 1 94.94 48 SER B O 1
ATOM 1722 N N . GLY B 1 49 ? 9.703 -19.719 -18.078 1 95 49 GLY B N 1
ATOM 1723 C CA . GLY B 1 49 ? 8.688 -20.75 -18.047 1 95 49 GLY B CA 1
ATOM 1724 C C . GLY B 1 49 ? 8.305 -21.188 -16.641 1 95 49 GLY B C 1
ATOM 1725 O O . GLY B 1 49 ? 7.977 -20.344 -15.805 1 95 49 GLY B O 1
ATOM 1726 N N . LEU B 1 50 ? 8.477 -22.516 -16.422 1 95.38 50 LEU B N 1
ATOM 1727 C CA . LEU B 1 50 ? 8.086 -23.047 -15.117 1 95.38 50 LEU B CA 1
ATOM 1728 C C . LEU B 1 50 ? 9.312 -23.281 -14.234 1 95.38 50 LEU B C 1
ATOM 1730 O O . LEU B 1 50 ? 9.242 -24 -13.242 1 95.38 50 LEU B O 1
ATOM 1734 N N . ASN B 1 51 ? 10.445 -22.656 -14.641 1 94.94 51 ASN B N 1
ATOM 1735 C CA . ASN B 1 51 ? 11.703 -22.891 -13.953 1 94.94 51 ASN B CA 1
ATOM 1736 C C . ASN B 1 51 ? 12.227 -21.625 -13.273 1 94.94 51 ASN B C 1
ATOM 1738 O O . ASN B 1 51 ? 13.414 -21.312 -13.367 1 94.94 51 ASN B O 1
ATOM 1742 N N . PHE B 1 52 ? 11.273 -20.922 -12.656 1 94 52 PHE B N 1
ATOM 1743 C CA . PHE B 1 52 ? 11.711 -19.75 -11.891 1 94 52 PHE B CA 1
ATOM 1744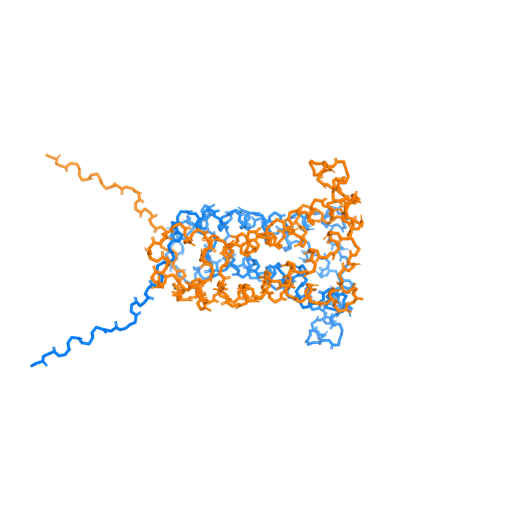 C C . PHE B 1 52 ? 12.68 -20.172 -10.789 1 94 52 PHE B C 1
ATOM 1746 O O . PHE B 1 52 ? 12.438 -21.141 -10.07 1 94 52 PHE B O 1
ATOM 1753 N N . ASP B 1 53 ? 13.828 -19.422 -10.703 1 93.06 53 ASP B N 1
ATOM 1754 C CA . ASP B 1 53 ? 14.836 -19.703 -9.695 1 93.06 53 ASP B CA 1
ATOM 1755 C C . ASP B 1 53 ? 14.523 -18.984 -8.383 1 93.06 53 ASP B C 1
ATOM 1757 O O . ASP B 1 53 ? 14.75 -17.781 -8.266 1 93.06 53 ASP B O 1
ATOM 1761 N N . ALA B 1 54 ? 14.109 -19.766 -7.367 1 89.75 54 ALA B N 1
ATOM 1762 C CA . ALA B 1 54 ? 13.734 -19.188 -6.074 1 89.75 54 ALA B CA 1
ATOM 1763 C C . ALA B 1 54 ? 14.852 -19.359 -5.055 1 89.75 54 ALA B C 1
ATOM 1765 O O . ALA B 1 54 ? 14.656 -19.109 -3.861 1 89.75 54 ALA B O 1
ATOM 1766 N N . ALA B 1 55 ? 16.031 -19.703 -5.484 1 87.56 55 ALA B N 1
ATOM 1767 C CA . ALA B 1 55 ? 17.125 -20.062 -4.59 1 87.56 55 ALA B CA 1
ATOM 1768 C C . ALA B 1 55 ? 17.516 -18.891 -3.699 1 87.56 55 ALA B C 1
ATOM 1770 O O . ALA B 1 55 ? 17.75 -19.062 -2.502 1 87.56 55 ALA B O 1
ATOM 1771 N N . GLY B 1 56 ? 17.594 -17.734 -4.336 1 85.44 56 GLY B N 1
ATOM 1772 C CA . GLY B 1 56 ? 17.984 -16.562 -3.566 1 85.44 56 GLY B CA 1
ATOM 1773 C C . GLY B 1 56 ? 17.031 -16.266 -2.422 1 85.44 56 GLY B C 1
ATOM 1774 O O . GLY B 1 56 ? 17.469 -15.961 -1.309 1 85.44 56 GLY B O 1
ATOM 1775 N N . TYR B 1 57 ? 15.719 -16.344 -2.689 1 84.81 57 TYR B N 1
ATOM 1776 C CA .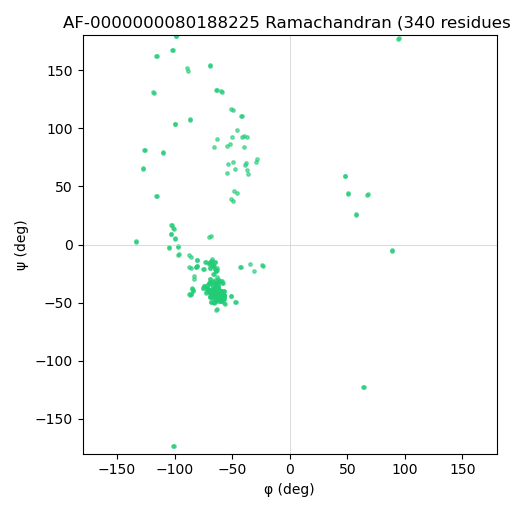 TYR B 1 57 ? 14.711 -16.109 -1.655 1 84.81 57 TYR B CA 1
ATOM 1777 C C . TYR B 1 57 ? 14.805 -17.156 -0.559 1 84.81 57 TYR B C 1
ATOM 1779 O O . TYR B 1 57 ? 14.711 -16.844 0.628 1 84.81 57 TYR B O 1
ATOM 1787 N N . LEU B 1 58 ? 14.961 -18.406 -0.9 1 87.38 58 LEU B N 1
ATOM 1788 C CA . LEU B 1 58 ? 15.016 -19.516 0.059 1 87.38 58 LEU B CA 1
ATOM 1789 C C . LEU B 1 58 ? 16.25 -19.391 0.944 1 87.38 58 LEU B C 1
ATOM 1791 O O . LEU B 1 58 ? 16.172 -19.641 2.15 1 87.38 58 LEU B O 1
ATOM 1795 N N . GLN B 1 59 ? 17.312 -19 0.364 1 86.38 59 GLN B N 1
ATOM 1796 C CA . GLN B 1 59 ? 18.531 -18.797 1.136 1 86.38 59 GLN B CA 1
ATOM 1797 C C . GLN B 1 59 ? 18.359 -17.672 2.152 1 86.38 59 GLN B C 1
ATOM 1799 O O . GLN B 1 59 ? 18.875 -17.75 3.27 1 86.38 59 GLN B O 1
ATOM 1804 N N . GLY B 1 60 ? 17.688 -16.719 1.72 1 85.19 60 GLY B N 1
ATOM 1805 C CA . GLY B 1 60 ? 17.453 -15.586 2.602 1 85.19 60 GLY B CA 1
ATOM 1806 C C . GLY B 1 60 ? 16.594 -15.93 3.803 1 85.19 60 GLY B C 1
ATOM 1807 O O . GLY B 1 60 ? 16.609 -15.227 4.812 1 85.19 60 GLY B O 1
ATOM 1808 N N . MET B 1 61 ? 15.898 -17 3.719 1 86.19 61 MET B N 1
ATOM 1809 C CA . MET B 1 61 ? 15.008 -17.422 4.797 1 86.19 61 MET B CA 1
ATOM 1810 C C . MET B 1 61 ? 15.758 -18.234 5.84 1 86.19 61 MET B C 1
ATOM 1812 O O . MET B 1 61 ? 15.25 -18.469 6.941 1 86.19 61 MET B O 1
ATOM 1816 N N . SER B 1 62 ? 16.938 -18.516 5.379 1 83.56 62 SER B N 1
ATOM 1817 C CA . SER B 1 62 ? 17.734 -19.328 6.305 1 83.56 62 SER B CA 1
ATOM 1818 C C . SER B 1 62 ? 18 -18.578 7.605 1 83.56 62 SER B C 1
ATOM 1820 O O . SER B 1 62 ? 18.328 -17.391 7.59 1 83.56 62 SER B O 1
ATOM 1822 N N . GLY B 1 63 ? 17.781 -19.266 8.758 1 83.25 63 GLY B N 1
ATOM 1823 C CA . GLY B 1 63 ? 18.031 -18.656 10.055 1 83.25 63 GLY B CA 1
ATOM 1824 C C . GLY B 1 63 ? 16.844 -17.906 10.617 1 83.25 63 GLY B C 1
ATOM 1825 O O . GLY B 1 63 ? 16.922 -17.328 11.703 1 83.25 63 GLY B O 1
ATOM 1826 N N . THR B 1 64 ? 15.875 -17.844 9.82 1 85.94 64 THR B N 1
ATOM 1827 C CA . THR B 1 64 ? 14.656 -17.203 10.305 1 85.94 64 THR B CA 1
ATOM 1828 C C . THR B 1 64 ? 13.641 -18.25 10.758 1 85.94 64 THR B C 1
ATOM 1830 O O . THR B 1 64 ? 13.914 -19.438 10.711 1 85.94 64 THR B O 1
ATOM 1833 N N . THR B 1 65 ? 12.461 -17.734 11.242 1 83.31 65 THR B N 1
ATOM 1834 C CA . THR B 1 65 ? 11.391 -18.625 11.68 1 83.31 65 THR B CA 1
ATOM 1835 C C . THR B 1 65 ? 10.852 -19.422 10.5 1 83.31 65 THR B C 1
ATOM 1837 O O . THR B 1 65 ? 10.211 -20.469 10.695 1 83.31 65 THR B O 1
ATOM 1840 N N . LEU B 1 66 ? 11.203 -18.953 9.266 1 86.38 66 LEU B N 1
ATOM 1841 C CA . LEU B 1 66 ? 10.703 -19.656 8.094 1 86.38 66 LEU B CA 1
ATOM 1842 C C . LEU B 1 66 ? 11.773 -20.594 7.531 1 86.38 66 LEU B C 1
ATOM 1844 O O . LEU B 1 66 ? 11.594 -21.172 6.457 1 86.38 66 LEU B O 1
ATOM 1848 N N . GLY B 1 67 ? 12.789 -20.688 8.172 1 86.12 67 GLY B N 1
ATOM 1849 C CA . GLY B 1 67 ? 13.883 -21.562 7.773 1 86.12 67 GLY B CA 1
ATOM 1850 C C . GLY B 1 67 ? 13.422 -22.969 7.406 1 86.12 67 GLY B C 1
ATOM 1851 O O . GLY B 1 67 ? 13.75 -23.469 6.328 1 86.12 67 GLY B O 1
ATOM 1852 N N . PRO B 1 68 ? 12.633 -23.562 8.242 1 88.69 68 PRO B N 1
ATOM 1853 C CA . PRO B 1 68 ? 12.164 -24.922 7.949 1 88.69 68 PRO B CA 1
ATOM 1854 C C . PRO B 1 68 ? 11.344 -25 6.664 1 88.69 68 PRO B C 1
ATOM 1856 O O . PRO B 1 68 ? 11.469 -25.953 5.902 1 88.69 68 PRO B O 1
ATOM 1859 N N . VAL B 1 69 ? 10.547 -24.016 6.449 1 86.06 69 VAL B N 1
ATOM 1860 C CA . VAL B 1 69 ? 9.766 -23.969 5.219 1 86.06 69 VAL B CA 1
ATOM 1861 C C . VAL B 1 69 ? 10.695 -23.844 4.016 1 86.06 69 VAL B C 1
ATOM 1863 O O . VAL B 1 69 ? 10.508 -24.531 3.008 1 86.06 69 VAL B O 1
ATOM 1866 N N . ALA B 1 70 ? 11.656 -23.047 4.145 1 86.5 70 ALA B N 1
ATOM 1867 C CA . ALA B 1 70 ? 12.625 -22.844 3.07 1 86.5 70 ALA B CA 1
ATOM 1868 C C . ALA B 1 70 ? 13.383 -24.141 2.764 1 86.5 70 ALA B C 1
ATOM 1870 O O . ALA B 1 70 ? 13.594 -24.484 1.598 1 86.5 70 ALA B O 1
ATOM 1871 N N . THR B 1 71 ? 13.797 -24.766 3.826 1 86.12 71 THR B N 1
ATOM 1872 C CA . THR B 1 71 ? 14.531 -26.031 3.662 1 86.12 71 THR B CA 1
ATOM 1873 C C . THR B 1 71 ? 13.68 -27.062 2.938 1 86.12 71 THR B C 1
ATOM 1875 O O . THR B 1 71 ? 14.156 -27.734 2.025 1 86.12 71 THR B O 1
ATOM 1878 N N . PHE B 1 72 ? 12.469 -27.125 3.346 1 89.62 72 PHE B N 1
ATOM 1879 C CA . PHE B 1 72 ? 11.547 -28.047 2.703 1 89.62 72 PHE B CA 1
ATOM 1880 C C . PHE B 1 72 ? 11.391 -27.719 1.225 1 89.62 72 PHE B C 1
ATOM 1882 O O . PHE B 1 72 ? 11.5 -28.594 0.369 1 89.62 72 PHE B O 1
ATOM 1889 N N . LEU B 1 73 ? 11.172 -26.484 0.903 1 87.62 73 LEU B N 1
ATOM 1890 C CA . LEU B 1 73 ? 10.922 -26.062 -0.47 1 87.62 73 LEU B CA 1
ATOM 1891 C C . LEU B 1 73 ? 12.18 -26.203 -1.319 1 87.62 73 LEU B C 1
ATOM 1893 O O . LEU B 1 73 ? 12.102 -26.453 -2.523 1 87.62 73 LEU B O 1
ATOM 1897 N N . ALA B 1 74 ? 13.289 -26.062 -0.708 1 88.06 74 ALA B N 1
ATOM 1898 C CA . ALA B 1 74 ? 14.562 -26.156 -1.413 1 88.06 74 ALA B CA 1
ATOM 1899 C C . ALA B 1 74 ? 14.773 -27.562 -1.964 1 88.06 74 ALA B C 1
ATOM 1901 O O . ALA B 1 74 ? 15.531 -27.75 -2.916 1 88.06 74 ALA B O 1
ATOM 1902 N N . ASP B 1 75 ? 14.07 -28.453 -1.379 1 91.31 75 ASP B N 1
ATOM 1903 C CA . ASP B 1 75 ? 14.18 -29.828 -1.823 1 91.31 75 ASP B CA 1
ATOM 1904 C C . ASP B 1 75 ? 13.336 -30.078 -3.07 1 91.31 75 ASP B C 1
ATOM 1906 O O . ASP B 1 75 ? 13.477 -31.109 -3.732 1 91.31 75 ASP B O 1
ATOM 1910 N N . TYR B 1 76 ? 12.516 -29.203 -3.371 1 92.44 76 TYR B N 1
ATOM 1911 C CA . TYR B 1 76 ? 11.633 -29.344 -4.523 1 92.44 76 TYR B CA 1
ATOM 1912 C C . TYR B 1 76 ? 11.727 -28.125 -5.438 1 92.44 76 TYR B C 1
ATOM 1914 O O . TYR B 1 76 ? 10.727 -27.453 -5.684 1 92.44 76 TYR B O 1
ATOM 1922 N N . PRO B 1 77 ? 12.805 -27.859 -6.059 1 90 77 PRO B N 1
ATOM 1923 C CA . PRO B 1 77 ? 13.016 -26.641 -6.848 1 90 77 PRO B CA 1
ATOM 1924 C C . PRO B 1 77 ? 12.078 -26.547 -8.047 1 90 77 PRO B C 1
ATOM 1926 O O . PRO B 1 77 ? 11.633 -25.453 -8.406 1 90 77 PRO B O 1
ATOM 1929 N N . ASP B 1 78 ? 11.805 -27.656 -8.594 1 92.31 78 ASP B N 1
ATOM 1930 C CA . ASP B 1 78 ? 10.898 -27.641 -9.742 1 92.31 78 ASP B CA 1
ATOM 1931 C C . ASP B 1 78 ? 9.492 -27.219 -9.32 1 92.31 78 ASP B C 1
ATOM 1933 O O . ASP B 1 78 ? 8.812 -26.484 -10.047 1 92.31 78 ASP B O 1
ATOM 1937 N N . LEU B 1 79 ? 9.109 -27.703 -8.211 1 92.94 79 LEU B N 1
ATOM 1938 C CA . LEU B 1 79 ? 7.781 -27.375 -7.707 1 92.94 79 LEU B CA 1
ATOM 1939 C C . LEU B 1 79 ? 7.668 -25.891 -7.414 1 92.94 79 LEU B C 1
ATOM 1941 O O . LEU B 1 79 ? 6.723 -25.234 -7.863 1 92.94 79 LEU B O 1
ATOM 1945 N N . ILE B 1 80 ? 8.602 -25.391 -6.766 1 92.5 80 ILE B N 1
ATOM 1946 C CA . ILE B 1 80 ? 8.531 -23.969 -6.395 1 92.5 80 ILE B CA 1
ATOM 1947 C C . ILE B 1 80 ? 8.719 -23.094 -7.629 1 92.5 80 ILE B C 1
ATOM 1949 O O . ILE B 1 80 ? 8.078 -22.062 -7.77 1 92.5 80 ILE B O 1
ATOM 1953 N N . GLY B 1 81 ? 9.578 -23.516 -8.477 1 94.5 81 GLY B N 1
ATOM 1954 C CA . GLY B 1 81 ? 9.797 -22.797 -9.719 1 94.5 81 GLY B CA 1
ATOM 1955 C C . GLY B 1 81 ? 8.547 -22.672 -10.57 1 94.5 81 GLY B C 1
ATOM 1956 O O . GLY B 1 81 ? 8.359 -21.656 -11.258 1 94.5 81 GLY B O 1
ATOM 1957 N N . ALA B 1 82 ? 7.707 -23.656 -10.516 1 95.94 82 ALA B N 1
ATOM 1958 C CA . ALA B 1 82 ? 6.461 -23.625 -11.273 1 95.94 82 ALA B CA 1
ATOM 1959 C C . ALA B 1 82 ? 5.367 -22.875 -10.516 1 95.94 82 ALA B C 1
ATOM 1961 O O . ALA B 1 82 ? 4.617 -22.094 -11.109 1 95.94 82 ALA B O 1
ATOM 1962 N N . MET B 1 83 ? 5.336 -23.031 -9.266 1 96 83 MET B N 1
ATOM 1963 C CA . MET B 1 83 ? 4.227 -22.531 -8.461 1 96 83 MET B CA 1
ATOM 1964 C C . MET B 1 83 ? 4.277 -21.016 -8.359 1 96 83 MET B C 1
ATOM 1966 O O . MET B 1 83 ? 3.24 -20.344 -8.391 1 96 83 MET B O 1
ATOM 1970 N N . VAL B 1 84 ? 5.438 -20.453 -8.266 1 96.12 84 VAL B N 1
ATOM 1971 C CA . VAL B 1 84 ? 5.562 -19.016 -8.023 1 96.12 84 VAL B CA 1
ATOM 1972 C C . VAL B 1 84 ? 4.973 -18.25 -9.195 1 96.12 84 VAL B C 1
ATOM 1974 O O . VAL B 1 84 ? 4.012 -17.484 -9.031 1 96.12 84 VAL B O 1
ATOM 1977 N N . PRO B 1 85 ? 5.434 -18.484 -10.414 1 97.56 85 PRO B N 1
ATOM 1978 C CA . PRO B 1 85 ? 4.875 -17.703 -11.508 1 97.56 85 PRO B CA 1
ATOM 1979 C C . PRO B 1 85 ? 3.408 -18.031 -11.781 1 97.56 85 PRO B C 1
ATOM 1981 O O . PRO B 1 85 ? 2.629 -17.141 -12.133 1 97.56 85 PRO B O 1
ATOM 1984 N N . ILE B 1 86 ? 2.99 -19.25 -11.617 1 98.25 86 ILE B N 1
ATOM 1985 C CA . ILE B 1 86 ? 1.611 -19.641 -11.898 1 98.25 86 ILE B CA 1
ATOM 1986 C C . ILE B 1 86 ? 0.673 -18.953 -10.906 1 98.25 86 ILE B C 1
ATOM 1988 O O . ILE B 1 86 ? -0.303 -18.312 -11.305 1 98.25 86 ILE B O 1
ATOM 1992 N N . PHE B 1 87 ? 0.998 -19.047 -9.672 1 98.31 87 PHE B N 1
ATOM 1993 C CA . PHE B 1 87 ? 0.097 -18.516 -8.656 1 98.31 87 PHE B CA 1
ATOM 1994 C C . PHE B 1 87 ? 0.11 -16.984 -8.672 1 98.31 87 PHE B C 1
ATOM 1996 O O . PHE B 1 87 ? -0.919 -16.344 -8.445 1 98.31 87 PHE B O 1
ATOM 2003 N N . GLU B 1 88 ? 1.256 -16.422 -8.883 1 98.12 88 GLU B N 1
ATOM 2004 C CA . GLU B 1 88 ? 1.272 -14.961 -9.031 1 98.12 88 GLU B CA 1
ATOM 2005 C C . GLU B 1 88 ? 0.361 -14.516 -10.172 1 98.12 88 GLU B C 1
ATOM 2007 O O . GLU B 1 88 ? -0.415 -13.57 -10.016 1 98.12 88 GLU B O 1
ATOM 2012 N N . THR B 1 89 ? 0.451 -15.227 -11.258 1 98.38 89 THR B N 1
ATOM 2013 C CA . THR B 1 89 ? -0.354 -14.883 -12.422 1 98.38 89 THR B CA 1
ATOM 2014 C C . THR B 1 89 ? -1.841 -15.039 -12.117 1 98.38 89 THR B C 1
ATOM 2016 O O . THR B 1 89 ? -2.639 -14.148 -12.414 1 98.38 89 THR B O 1
ATOM 2019 N N . LEU B 1 90 ? -2.188 -16.109 -11.477 1 98.81 90 LEU B N 1
ATOM 2020 C CA . LEU B 1 90 ? -3.588 -16.391 -11.188 1 98.81 90 LEU B CA 1
ATOM 2021 C C . LEU B 1 90 ? -4.145 -15.422 -10.156 1 98.81 90 LEU B C 1
ATOM 2023 O O . LEU B 1 90 ? -5.277 -14.953 -10.281 1 98.81 90 LEU B O 1
ATOM 2027 N N . ILE B 1 91 ? -3.33 -15.148 -9.164 1 98.81 91 ILE B N 1
ATOM 2028 C CA . ILE B 1 91 ? -3.732 -14.188 -8.141 1 98.81 91 ILE B CA 1
ATOM 2029 C C . ILE B 1 91 ? -3.955 -12.82 -8.781 1 98.81 91 ILE B C 1
ATOM 2031 O O . ILE B 1 91 ? -4.965 -12.156 -8.516 1 98.81 91 ILE B O 1
ATOM 2035 N N . GLY B 1 92 ? -2.994 -12.406 -9.609 1 98.56 92 GLY B N 1
ATOM 2036 C CA . GLY B 1 92 ? -3.135 -11.133 -10.305 1 98.56 92 GLY B CA 1
ATOM 2037 C C . GLY B 1 92 ? -4.398 -11.047 -11.141 1 98.56 92 GLY B C 1
ATOM 2038 O O . GLY B 1 92 ? -5.137 -10.062 -11.055 1 98.56 92 GLY B O 1
ATOM 2039 N N . LEU B 1 93 ? -4.715 -12.055 -11.867 1 98.81 93 LEU B N 1
ATOM 2040 C CA . LEU B 1 93 ? -5.898 -12.086 -12.719 1 98.81 93 LEU B CA 1
ATOM 2041 C C . LEU B 1 93 ? -7.172 -12.039 -11.883 1 98.81 93 LEU B C 1
ATOM 2043 O O . LEU B 1 93 ? -8.133 -11.352 -12.242 1 98.81 93 LEU B O 1
ATOM 2047 N N . ALA B 1 94 ? -7.16 -12.773 -10.836 1 98.88 94 ALA B N 1
ATOM 2048 C CA . ALA B 1 94 ? -8.312 -12.789 -9.945 1 98.88 94 ALA B CA 1
ATOM 2049 C C . ALA B 1 94 ? -8.594 -11.398 -9.375 1 98.88 94 ALA B C 1
ATOM 2051 O O . ALA B 1 94 ? -9.742 -10.969 -9.312 1 98.88 94 ALA B O 1
ATOM 2052 N N . LEU B 1 95 ? -7.562 -10.742 -9.008 1 98.81 95 LEU B N 1
ATOM 2053 C CA . LEU B 1 95 ? -7.719 -9.406 -8.438 1 98.81 95 LEU B CA 1
ATOM 2054 C C . LEU B 1 95 ? -8.18 -8.406 -9.492 1 98.81 95 LEU B C 1
ATOM 2056 O O . LEU B 1 95 ? -9.031 -7.559 -9.219 1 98.81 95 LEU B O 1
ATOM 2060 N N . ILE B 1 96 ? -7.625 -8.484 -10.672 1 98.69 96 ILE B N 1
ATOM 2061 C CA . ILE B 1 96 ? -8.055 -7.594 -11.75 1 98.69 96 ILE B CA 1
ATOM 2062 C C . ILE B 1 96 ? -9.547 -7.773 -12.008 1 98.69 96 ILE B C 1
ATOM 2064 O O . ILE B 1 96 ? -10.289 -6.797 -12.117 1 98.69 96 ILE B O 1
ATOM 2068 N N . ALA B 1 97 ? -10.016 -8.953 -11.984 1 98.75 97 ALA B N 1
ATOM 2069 C CA . ALA B 1 97 ? -11.414 -9.266 -12.266 1 98.75 97 ALA B CA 1
ATOM 2070 C C . ALA B 1 97 ? -12.289 -9.031 -11.039 1 98.75 97 ALA B C 1
ATOM 2072 O O . ALA B 1 97 ? -13.508 -8.883 -11.156 1 98.75 97 ALA B O 1
ATOM 2073 N N . GLY B 1 98 ? -11.711 -8.992 -9.906 1 98.69 98 GLY B N 1
ATOM 2074 C CA . GLY B 1 98 ? -12.477 -8.953 -8.664 1 98.69 98 GLY B CA 1
ATOM 2075 C C . GLY B 1 98 ? -13.234 -10.242 -8.398 1 98.69 98 GLY B C 1
ATOM 2076 O O . GLY B 1 98 ? -14.414 -10.219 -8.031 1 98.69 98 GLY B O 1
ATOM 2077 N N . LEU B 1 99 ? -12.555 -11.336 -8.633 1 98.69 99 LEU B N 1
ATOM 2078 C CA . LEU B 1 99 ? -13.117 -12.672 -8.438 1 98.69 99 LEU B CA 1
ATOM 2079 C C . LEU B 1 99 ? -12.32 -13.445 -7.387 1 98.69 99 LEU B C 1
ATOM 2081 O O . LEU B 1 99 ? -11.094 -13.492 -7.438 1 98.69 99 LEU B O 1
ATOM 2085 N N . LEU B 1 100 ? -13.109 -14.055 -6.387 1 98.62 100 LEU B N 1
ATOM 2086 C CA . LEU B 1 100 ? -12.438 -14.75 -5.297 1 98.62 100 LEU B CA 1
ATOM 2087 C C . LEU B 1 100 ? -11.367 -13.867 -4.66 1 98.62 100 LEU B C 1
ATOM 2089 O O . LEU B 1 100 ? -10.242 -14.312 -4.43 1 98.62 100 LEU B O 1
ATOM 2093 N N . THR B 1 101 ? -11.734 -12.633 -4.453 1 98.56 101 THR B N 1
ATOM 2094 C CA . THR B 1 101 ? -10.773 -11.594 -4.129 1 98.56 101 THR B CA 1
ATOM 2095 C C . THR B 1 101 ? -10.125 -11.852 -2.77 1 98.56 101 THR B C 1
ATOM 2097 O O . THR B 1 101 ? -8.914 -11.703 -2.615 1 98.56 101 THR B O 1
ATOM 2100 N N . ARG B 1 102 ? -10.805 -12.289 -1.79 1 98.06 102 ARG B N 1
ATOM 2101 C CA . ARG B 1 102 ? -10.219 -12.539 -0.479 1 98.06 102 ARG B CA 1
ATOM 2102 C C . ARG B 1 102 ? -9.258 -13.727 -0.53 1 98.06 102 ARG B C 1
ATOM 2104 O O . ARG B 1 102 ? -8.195 -13.695 0.096 1 98.06 102 ARG B O 1
ATOM 2111 N N . LEU B 1 103 ? -9.672 -14.711 -1.293 1 98.56 103 LEU B N 1
ATOM 2112 C CA . LEU B 1 103 ? -8.773 -15.852 -1.44 1 98.56 103 LEU B CA 1
ATOM 2113 C C . LEU B 1 103 ? -7.492 -15.453 -2.168 1 98.56 103 LEU B C 1
ATOM 2115 O O . LEU B 1 103 ? -6.391 -15.789 -1.729 1 98.56 103 LEU B O 1
ATOM 2119 N N . ALA B 1 104 ? -7.699 -14.797 -3.252 1 98.81 104 ALA B N 1
ATOM 2120 C CA . ALA B 1 104 ? -6.547 -14.328 -4.02 1 98.81 104 ALA B CA 1
ATOM 2121 C C . ALA B 1 104 ? -5.652 -13.438 -3.172 1 98.81 104 ALA B C 1
ATOM 2123 O O . ALA B 1 104 ? -4.426 -13.578 -3.184 1 98.81 104 ALA B O 1
ATOM 2124 N N . SER B 1 105 ? -6.258 -12.555 -2.434 1 98.81 105 SER B N 1
ATOM 2125 C CA . SER B 1 105 ? -5.492 -11.648 -1.588 1 98.81 105 SER B CA 1
ATOM 2126 C C . SER B 1 105 ? -4.758 -12.398 -0.486 1 98.81 105 SER B C 1
ATOM 2128 O O . SER B 1 105 ? -3.641 -12.031 -0.113 1 98.81 105 SER B O 1
ATOM 2130 N N . PHE B 1 106 ? -5.371 -13.414 0.031 1 98.5 106 PHE B N 1
ATOM 2131 C CA . PHE B 1 106 ? -4.684 -14.242 1.013 1 98.5 106 PHE B CA 1
ATOM 2132 C C . PHE B 1 106 ? -3.439 -14.883 0.406 1 98.5 106 PHE B C 1
ATOM 2134 O O . PHE B 1 106 ? -2.383 -14.922 1.04 1 98.5 106 PHE B O 1
ATOM 2141 N N . GLY B 1 107 ? -3.572 -15.367 -0.788 1 98.38 107 GLY B N 1
ATOM 2142 C CA . GLY B 1 107 ? -2.395 -15.852 -1.489 1 98.38 107 GLY B CA 1
ATOM 2143 C C . GLY B 1 107 ? -1.311 -14.797 -1.634 1 98.38 107 GLY B C 1
ATOM 2144 O O . GLY B 1 107 ? -0.128 -15.086 -1.438 1 98.38 107 GLY B O 1
ATOM 2145 N N . GLY B 1 108 ? -1.755 -13.586 -1.982 1 98.25 108 GLY B N 1
ATOM 2146 C CA . GLY B 1 108 ? -0.809 -12.484 -2.051 1 98.25 108 GLY B CA 1
ATOM 2147 C C . GLY B 1 108 ? -0.112 -12.211 -0.731 1 98.25 108 GLY B C 1
ATOM 2148 O O . GLY B 1 108 ? 1.099 -11.984 -0.698 1 98.25 108 GLY B O 1
ATOM 2149 N N . VAL B 1 109 ? -0.823 -12.289 0.366 1 97.75 109 VAL B N 1
ATOM 2150 C CA . VAL B 1 109 ? -0.266 -12.086 1.699 1 97.75 109 VAL B CA 1
ATOM 2151 C C . VAL B 1 109 ? 0.794 -13.148 1.986 1 97.75 109 VAL B C 1
ATOM 2153 O O . VAL B 1 109 ? 1.867 -12.836 2.508 1 97.75 109 VAL B O 1
ATOM 2156 N N . VAL B 1 110 ? 0.479 -14.352 1.63 1 94.81 110 VAL B N 1
ATOM 2157 C CA . VAL B 1 110 ? 1.418 -15.445 1.848 1 94.81 110 VAL B CA 1
ATOM 2158 C C . VAL B 1 110 ? 2.693 -15.203 1.043 1 94.81 110 VAL B C 1
ATOM 2160 O O . VAL B 1 110 ? 3.799 -15.258 1.588 1 94.81 110 VAL B O 1
ATOM 2163 N N . PHE B 1 111 ? 2.545 -14.875 -0.212 1 94.56 111 PHE B N 1
ATOM 2164 C CA . PHE B 1 111 ? 3.691 -14.609 -1.072 1 94.56 111 PHE B CA 1
ATOM 2165 C C . PHE B 1 111 ? 4.535 -13.469 -0.521 1 94.56 111 PHE B C 1
ATOM 2167 O O . PHE B 1 111 ? 5.754 -13.602 -0.386 1 94.56 111 PHE B O 1
ATOM 2174 N N . MET B 1 112 ? 3.854 -12.414 -0.144 1 94.44 112 MET B N 1
ATOM 2175 C CA . MET B 1 112 ? 4.594 -11.227 0.287 1 94.44 112 MET B CA 1
ATOM 2176 C C . MET B 1 112 ? 5.277 -11.477 1.629 1 94.44 112 MET B C 1
ATOM 2178 O O . MET B 1 112 ? 6.359 -10.945 1.885 1 94.44 112 MET B O 1
ATOM 2182 N N . SER B 1 113 ? 4.684 -12.281 2.518 1 92 113 SER B N 1
ATOM 2183 C CA . SER B 1 113 ? 5.316 -12.641 3.781 1 92 113 SER B CA 1
ATOM 2184 C C . SER B 1 113 ? 6.59 -13.445 3.555 1 92 113 SER B C 1
ATOM 2186 O O . SER B 1 113 ? 7.609 -13.195 4.203 1 92 113 SER B O 1
ATOM 2188 N N . LEU B 1 114 ? 6.508 -14.336 2.588 1 89.56 114 LEU B N 1
ATOM 2189 C CA . LEU B 1 114 ? 7.68 -15.148 2.279 1 89.56 114 LEU B CA 1
ATOM 2190 C C . LEU B 1 114 ? 8.789 -14.297 1.675 1 89.56 114 LEU B C 1
ATOM 2192 O O . LEU B 1 114 ? 9.953 -14.43 2.053 1 89.56 114 LEU B O 1
ATOM 2196 N N . PHE B 1 115 ? 8.391 -13.445 0.794 1 87.81 115 PHE B N 1
ATOM 2197 C CA . PHE B 1 115 ? 9.367 -12.562 0.174 1 87.81 115 PHE B CA 1
ATOM 2198 C C . PHE B 1 115 ? 9.953 -11.594 1.198 1 87.81 115 PHE B C 1
ATOM 2200 O O . PHE B 1 115 ? 11.141 -11.273 1.148 1 87.81 115 PHE B O 1
ATOM 2207 N N . TRP B 1 116 ? 9.117 -11.125 2.076 1 89.5 116 TRP B N 1
ATOM 2208 C CA . TRP B 1 116 ? 9.562 -10.172 3.092 1 89.5 116 TRP B CA 1
ATOM 2209 C C . TRP B 1 116 ? 10.602 -10.805 4.012 1 89.5 116 TRP B C 1
ATOM 2211 O O . TRP B 1 116 ? 11.633 -10.195 4.293 1 89.5 116 TRP B O 1
ATOM 2221 N N . VAL B 1 117 ? 10.398 -12.055 4.441 1 86.5 117 VAL B N 1
ATOM 2222 C CA . VAL B 1 117 ? 11.336 -12.75 5.316 1 86.5 117 VAL B CA 1
ATOM 2223 C C . VAL B 1 117 ? 12.586 -13.141 4.523 1 86.5 117 VAL B C 1
ATOM 2225 O O . VAL B 1 117 ? 13.703 -13 5.012 1 86.5 117 VAL B O 1
ATOM 2228 N N . GLY B 1 118 ? 12.391 -13.586 3.35 1 84.19 118 GLY B N 1
ATOM 2229 C CA . GLY B 1 118 ? 13.5 -14.016 2.518 1 84.19 118 GLY B CA 1
ATOM 2230 C C . GLY B 1 118 ? 14.422 -12.883 2.121 1 84.19 118 GLY B C 1
ATOM 2231 O O . GLY B 1 118 ? 15.625 -13.086 1.936 1 84.19 118 GLY B O 1
ATOM 2232 N N . ASN B 1 119 ? 13.773 -11.742 2.004 1 78.12 119 ASN B N 1
ATOM 2233 C CA . ASN B 1 119 ? 14.547 -10.578 1.572 1 78.12 119 ASN B CA 1
ATOM 2234 C C . ASN B 1 119 ? 14.984 -9.727 2.758 1 78.12 119 ASN B C 1
ATOM 2236 O O . ASN B 1 119 ? 15.477 -8.609 2.576 1 78.12 119 ASN B O 1
ATOM 2240 N N . GLY B 1 120 ? 14.586 -10.125 3.965 1 65.5 120 GLY B N 1
ATOM 2241 C CA . GLY B 1 120 ? 14.797 -9.344 5.168 1 65.5 120 GLY B CA 1
ATOM 2242 C C . GLY B 1 120 ? 16.234 -8.891 5.34 1 65.5 120 GLY B C 1
ATOM 2243 O O . GLY B 1 120 ? 16.5 -7.82 5.887 1 65.5 120 GLY B O 1
ATOM 2244 N N . ARG B 1 121 ? 17.094 -9.789 5.098 1 58.56 121 ARG B N 1
ATOM 2245 C CA . ARG B 1 121 ? 18.5 -9.414 5.27 1 58.56 121 ARG B CA 1
ATOM 2246 C C . ARG B 1 121 ? 18.891 -8.297 4.305 1 58.56 121 ARG B C 1
ATOM 2248 O O . ARG B 1 121 ? 19.859 -7.57 4.551 1 58.56 121 ARG B O 1
ATOM 2255 N N . PHE B 1 122 ? 18.297 -8.367 3.234 1 46.84 122 PHE B N 1
ATOM 2256 C CA . PHE B 1 122 ? 18.719 -7.414 2.213 1 46.84 122 PHE B CA 1
ATOM 2257 C C . PHE B 1 122 ? 18.047 -6.066 2.408 1 46.84 122 PHE B C 1
ATOM 2259 O O . PHE B 1 122 ? 18.438 -5.07 1.799 1 46.84 122 PHE B O 1
ATOM 2266 N N . GLY B 1 123 ? 16.906 -6.055 2.998 1 49.03 123 GLY B N 1
ATOM 2267 C CA . GLY B 1 123 ? 16.094 -4.871 2.807 1 49.03 123 GLY B CA 1
ATOM 2268 C C . GLY B 1 123 ? 16.375 -3.779 3.822 1 49.03 123 GLY B C 1
ATOM 2269 O O . GLY B 1 123 ? 17.094 -4 4.793 1 49.03 123 GLY B O 1
ATOM 2270 N N . HIS B 1 124 ? 16.141 -2.527 3.232 1 53.5 124 HIS B N 1
ATOM 2271 C CA . HIS B 1 124 ? 16.016 -1.139 3.662 1 53.5 124 HIS B CA 1
ATOM 2272 C C . HIS B 1 124 ? 15.07 -1.014 4.859 1 53.5 124 HIS B C 1
ATOM 2274 O O . HIS B 1 124 ? 14.148 -0.196 4.848 1 53.5 124 HIS B O 1
ATOM 2280 N N . GLY B 1 125 ? 15.281 -1.899 5.824 1 60.88 125 GLY B N 1
ATOM 2281 C CA . GLY B 1 125 ? 14.492 -1.684 7.027 1 60.88 125 GLY B CA 1
ATOM 2282 C C . GLY B 1 125 ? 13.203 -2.484 7.051 1 60.88 125 GLY B C 1
ATOM 2283 O O . GLY B 1 125 ? 12.961 -3.309 6.164 1 60.88 125 GLY B O 1
ATOM 2284 N N . LEU B 1 126 ? 12.477 -2.457 7.992 1 73.88 126 LEU B N 1
ATOM 2285 C CA . LEU B 1 126 ? 11.25 -3.201 8.273 1 73.88 126 LEU B CA 1
ATOM 2286 C C . LEU B 1 126 ? 10.188 -2.924 7.211 1 73.88 126 LEU B C 1
ATOM 2288 O O . LEU B 1 126 ? 9.492 -3.84 6.777 1 73.88 126 LEU B O 1
ATOM 2292 N N . VAL B 1 127 ? 10.219 -1.696 6.668 1 80.38 127 VAL B N 1
ATOM 2293 C C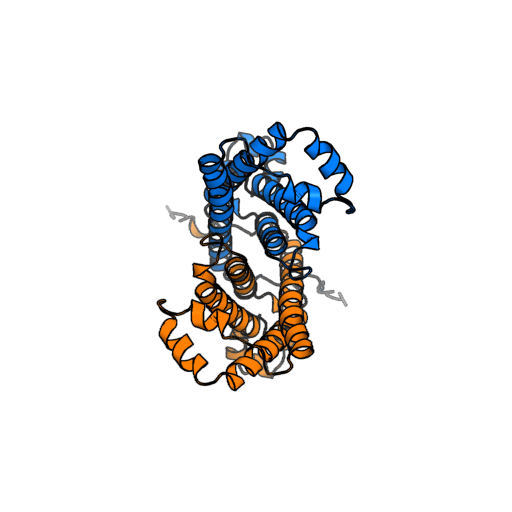A . VAL B 1 127 ? 9.156 -1.331 5.738 1 80.38 127 VAL B CA 1
ATOM 2294 C C . VAL B 1 127 ? 9.727 -1.237 4.32 1 80.38 127 VAL B C 1
ATOM 2296 O O . VAL B 1 127 ? 10.078 -0.151 3.857 1 80.38 127 VAL B O 1
ATOM 2299 N N . ASN B 1 128 ? 9.898 -2.434 3.682 1 83.56 128 ASN B N 1
ATOM 2300 C CA . ASN B 1 128 ? 10.344 -2.51 2.293 1 83.56 128 ASN B CA 1
ATOM 2301 C C . ASN B 1 128 ? 9.172 -2.785 1.349 1 83.56 128 ASN B C 1
ATOM 2303 O O . ASN B 1 128 ? 8.016 -2.76 1.763 1 83.56 128 ASN B O 1
ATOM 2307 N N . SER B 1 129 ? 9.469 -3.01 0.083 1 85.25 129 SER B N 1
ATOM 2308 C CA . SER B 1 129 ? 8.438 -3.176 -0.931 1 85.25 129 SER B CA 1
ATOM 2309 C C . SER B 1 129 ? 7.566 -4.391 -0.637 1 85.25 129 SER B C 1
ATOM 2311 O O . SER B 1 129 ? 6.352 -4.363 -0.859 1 85.25 129 SER B O 1
ATOM 2313 N N . ASP B 1 130 ? 8.188 -5.434 -0.147 1 90.69 130 ASP B N 1
ATOM 2314 C CA . ASP B 1 130 ? 7.441 -6.648 0.157 1 90.69 130 ASP B CA 1
ATOM 2315 C C . ASP B 1 130 ? 6.43 -6.402 1.276 1 90.69 130 ASP B C 1
ATOM 2317 O O . ASP B 1 130 ? 5.281 -6.84 1.188 1 90.69 130 ASP B O 1
ATOM 2321 N N . PHE B 1 131 ? 6.887 -5.723 2.219 1 92.25 131 PHE B N 1
ATOM 2322 C CA . PHE B 1 131 ? 6.004 -5.414 3.338 1 92.25 131 PHE B CA 1
ATOM 2323 C C . PHE B 1 131 ? 4.871 -4.496 2.902 1 92.25 131 PHE B C 1
ATOM 2325 O O . PHE B 1 131 ? 3.725 -4.672 3.316 1 92.25 131 PHE B O 1
ATOM 2332 N N . MET B 1 132 ? 5.203 -3.516 2.102 1 93.44 132 MET B N 1
ATOM 2333 C CA . MET B 1 132 ? 4.172 -2.615 1.594 1 93.44 132 MET B CA 1
ATOM 2334 C C . MET B 1 132 ? 3.15 -3.377 0.755 1 93.44 132 MET B C 1
ATOM 2336 O O . MET B 1 132 ? 1.952 -3.105 0.834 1 93.44 132 MET B O 1
ATOM 2340 N N . GLY B 1 133 ? 3.639 -4.289 -0.045 1 95.19 133 GLY B N 1
ATOM 2341 C CA . GLY B 1 133 ? 2.727 -5.145 -0.787 1 95.19 133 GLY B CA 1
ATOM 2342 C C . GLY B 1 133 ? 1.806 -5.953 0.108 1 95.19 133 GLY B C 1
ATOM 2343 O O . GLY B 1 133 ? 0.618 -6.102 -0.188 1 95.19 133 GLY B O 1
ATOM 2344 N N . LEU B 1 134 ? 2.4 -6.43 1.182 1 96.38 134 LEU B N 1
ATOM 2345 C CA . LEU B 1 134 ? 1.622 -7.176 2.166 1 96.38 134 LEU B CA 1
ATOM 2346 C C . LEU B 1 134 ? 0.475 -6.324 2.707 1 96.38 134 LEU B C 1
ATOM 2348 O O . LEU B 1 134 ? -0.665 -6.789 2.783 1 96.38 134 LEU B O 1
ATOM 2352 N N . LEU B 1 135 ? 0.75 -5.078 3.021 1 96.94 135 LEU B N 1
ATOM 2353 C CA . LEU B 1 135 ? -0.27 -4.172 3.539 1 96.94 135 LEU B CA 1
ATOM 2354 C C . LEU B 1 135 ? -1.365 -3.938 2.504 1 96.94 135 LEU B C 1
ATOM 2356 O O . LEU B 1 135 ? -2.547 -3.867 2.85 1 96.94 135 LEU B O 1
ATOM 2360 N N . LEU B 1 136 ? -0.972 -3.842 1.287 1 98.06 136 LEU B N 1
ATOM 2361 C CA . LEU B 1 136 ? -1.951 -3.605 0.233 1 98.06 136 LEU B CA 1
ATOM 2362 C C . LEU B 1 136 ? -2.857 -4.816 0.051 1 98.06 136 LEU B C 1
ATOM 2364 O O . LEU B 1 136 ? -4.07 -4.672 -0.118 1 98.06 136 LEU B O 1
ATOM 2368 N N . PHE B 1 137 ? -2.299 -6 0.117 1 98.5 137 PHE B N 1
ATOM 2369 C CA . PHE B 1 137 ? -3.107 -7.207 -0.015 1 98.5 137 PHE B CA 1
ATOM 2370 C C . PHE B 1 137 ? -4.074 -7.34 1.154 1 98.5 137 PHE B C 1
ATOM 2372 O O . PHE B 1 137 ? -5.238 -7.707 0.967 1 98.5 137 PHE B O 1
ATOM 2379 N N . VAL B 1 138 ? -3.611 -7.078 2.355 1 97.75 138 VAL B N 1
ATOM 2380 C CA . VAL B 1 138 ? -4.496 -7.152 3.514 1 97.75 138 VAL B CA 1
ATOM 2381 C C . VAL B 1 138 ? -5.613 -6.117 3.377 1 97.75 138 VAL B C 1
ATOM 2383 O O . VAL B 1 138 ? -6.758 -6.379 3.756 1 97.75 138 VAL B O 1
ATOM 2386 N N . THR B 1 139 ? -5.277 -4.977 2.854 1 97.25 139 THR B N 1
ATOM 2387 C CA . THR B 1 139 ? -6.277 -3.941 2.615 1 97.25 139 THR B CA 1
ATOM 2388 C C . THR B 1 139 ? -7.395 -4.461 1.716 1 97.25 139 THR B C 1
ATOM 2390 O O . THR B 1 139 ? -8.57 -4.184 1.953 1 97.25 139 THR B O 1
ATOM 2393 N N . MET B 1 140 ? -7.078 -5.23 0.705 1 97.19 140 MET B N 1
ATOM 2394 C CA . MET B 1 140 ? -8.086 -5.805 -0.177 1 97.19 140 MET B CA 1
ATOM 2395 C C . MET B 1 140 ? -9.008 -6.75 0.59 1 97.19 140 MET B C 1
ATOM 2397 O O . MET B 1 140 ? -10.211 -6.809 0.323 1 97.19 140 MET B O 1
ATOM 2401 N N . ILE B 1 141 ? -8.383 -7.457 1.529 1 96.94 141 ILE B N 1
ATOM 2402 C CA . ILE B 1 141 ? -9.156 -8.406 2.328 1 96.94 141 ILE B CA 1
ATOM 2403 C C . ILE B 1 141 ? -10.125 -7.645 3.234 1 96.94 141 ILE B C 1
ATOM 2405 O O . ILE B 1 141 ? -11.328 -7.922 3.244 1 96.94 141 ILE B O 1
ATOM 2409 N N . VAL B 1 142 ? -9.625 -6.68 3.93 1 94.88 142 VAL B N 1
ATOM 2410 C CA . VAL B 1 142 ? -10.367 -5.977 4.973 1 94.88 142 VAL B CA 1
ATOM 2411 C C . VAL B 1 142 ? -11.547 -5.238 4.359 1 94.88 142 VAL B C 1
ATOM 2413 O O . VAL B 1 142 ? -12.641 -5.215 4.934 1 94.88 142 VAL B O 1
ATOM 2416 N N . PHE B 1 143 ? -11.383 -4.742 3.137 1 93.62 143 PHE B N 1
ATOM 2417 C CA . PHE B 1 143 ? -12.414 -3.893 2.562 1 93.62 143 PHE B CA 1
ATOM 2418 C C . PHE B 1 143 ? -13.242 -4.664 1.539 1 93.62 143 PHE B C 1
ATOM 2420 O O . PHE B 1 143 ? -14.047 -4.078 0.811 1 93.62 143 PHE B O 1
ATOM 2427 N N . ALA B 1 144 ? -13.047 -5.965 1.457 1 94.38 144 ALA B N 1
ATOM 2428 C CA . ALA B 1 144 ? -13.812 -6.781 0.52 1 94.38 144 ALA B CA 1
ATOM 2429 C C . ALA B 1 144 ? -13.828 -6.148 -0.87 1 94.38 144 ALA B C 1
ATOM 2431 O O . ALA B 1 144 ? -14.898 -5.961 -1.462 1 94.38 144 ALA B O 1
ATOM 2432 N N . ALA B 1 145 ? -12.625 -5.992 -1.359 1 96.12 145 ALA B N 1
ATOM 2433 C CA . ALA B 1 145 ? -12.398 -5.172 -2.547 1 96.12 145 ALA B CA 1
ATOM 2434 C C . ALA B 1 145 ? -13.086 -5.773 -3.768 1 96.12 145 ALA B C 1
ATOM 2436 O O . ALA B 1 145 ? -13.391 -5.059 -4.727 1 96.12 145 ALA B O 1
ATOM 2437 N N . GLY B 1 146 ? -13.336 -6.965 -3.762 1 96.81 146 GLY B N 1
ATOM 2438 C CA . GLY B 1 146 ? -13.953 -7.637 -4.895 1 96.81 146 GLY B CA 1
ATOM 2439 C C . GLY B 1 146 ? -15.406 -7.242 -5.105 1 96.81 146 GLY B C 1
ATOM 2440 O O . GLY B 1 146 ? -15.977 -7.496 -6.168 1 96.81 146 GLY B O 1
ATOM 2441 N N . ARG B 1 147 ? -16.016 -6.641 -4.09 1 95.25 147 ARG B N 1
ATOM 2442 C CA . ARG B 1 147 ? -17.422 -6.254 -4.16 1 95.25 147 ARG B CA 1
ATOM 2443 C C . ARG B 1 147 ? -17.594 -4.945 -4.926 1 95.25 147 ARG B C 1
ATOM 2445 O O . ARG B 1 147 ? -18.703 -4.609 -5.352 1 95.25 147 ARG B O 1
ATOM 2452 N N . TYR B 1 148 ? -16.5 -4.262 -5.02 1 94.75 148 TYR B N 1
ATOM 2453 C CA . TYR B 1 148 ? -16.547 -2.971 -5.699 1 94.75 148 TYR B CA 1
ATOM 2454 C C . TYR B 1 148 ? -16.047 -3.092 -7.133 1 94.75 148 TYR B C 1
ATOM 2456 O O . TYR B 1 148 ? -14.844 -3.229 -7.367 1 94.75 148 TYR B O 1
ATOM 2464 N N . TYR B 1 149 ? -17.047 -3.078 -8.055 1 96 149 TYR B N 1
ATOM 2465 C CA . TYR B 1 149 ? -16.734 -3.191 -9.477 1 96 149 TYR B CA 1
ATOM 2466 C C . TYR B 1 149 ? -15.961 -4.469 -9.766 1 96 149 TYR B C 1
ATOM 2468 O O . TYR B 1 149 ? -15.094 -4.484 -10.641 1 96 149 TYR B O 1
ATOM 2476 N N . GLY B 1 150 ? -16.141 -5.379 -8.969 1 97.62 150 GLY B N 1
ATOM 2477 C CA . GLY B 1 150 ? -15.562 -6.703 -9.125 1 97.62 150 GLY B CA 1
ATOM 2478 C C . GLY B 1 150 ? -16.594 -7.789 -9.32 1 97.62 150 GLY B C 1
ATOM 2479 O O . GLY B 1 150 ? -17.781 -7.59 -9.031 1 97.62 150 GLY B O 1
ATOM 2480 N N . LEU B 1 151 ? -16.234 -8.914 -9.805 1 98.44 151 LEU B N 1
ATOM 2481 C CA . LEU B 1 151 ? -17.141 -10.023 -10.117 1 98.44 151 LEU B CA 1
ATOM 2482 C C . LEU B 1 151 ? -17.703 -10.633 -8.844 1 98.44 151 LEU B C 1
ATOM 2484 O O . LEU B 1 151 ? -18.734 -11.32 -8.883 1 98.44 151 LEU B O 1
ATOM 2488 N N . ASP B 1 152 ? -17.016 -10.391 -7.73 1 97.75 152 ASP B N 1
ATOM 2489 C CA . ASP B 1 152 ? -17.516 -10.969 -6.488 1 97.75 152 ASP B CA 1
ATOM 2490 C C . ASP B 1 152 ? -18.906 -10.414 -6.141 1 97.75 152 ASP B C 1
ATOM 2492 O O . ASP B 1 152 ? -19.719 -11.109 -5.531 1 97.75 152 ASP B O 1
ATOM 2496 N N . ALA B 1 153 ? -19.156 -9.172 -6.566 1 96.06 153 ALA B N 1
ATOM 2497 C CA . ALA B 1 153 ? -20.469 -8.578 -6.312 1 96.06 153 ALA B CA 1
ATOM 2498 C C . ALA B 1 153 ? -21.578 -9.383 -6.98 1 96.06 153 ALA B C 1
ATOM 2500 O O . ALA B 1 153 ? -22.688 -9.5 -6.438 1 96.06 153 ALA B O 1
ATOM 2501 N N . PHE B 1 154 ? -21.281 -10 -8.109 1 96.88 154 PHE B N 1
ATOM 2502 C CA . PHE B 1 154 ? -22.25 -10.797 -8.859 1 96.88 154 PHE B CA 1
ATOM 2503 C C . PHE B 1 154 ? -22.266 -12.234 -8.352 1 96.88 154 PHE B C 1
ATOM 2505 O O . PHE B 1 154 ? -23.344 -12.82 -8.18 1 96.88 154 PHE B O 1
ATOM 2512 N N . VAL B 1 155 ? -21.125 -12.734 -8.117 1 97.25 155 VAL B N 1
ATOM 2513 C CA . VAL B 1 155 ? -20.984 -14.133 -7.719 1 97.25 155 VAL B CA 1
ATOM 2514 C C . VAL B 1 155 ? -21.703 -14.359 -6.391 1 97.25 155 VAL B C 1
ATOM 2516 O O . VAL B 1 155 ? -22.328 -15.406 -6.188 1 97.25 155 VAL B O 1
ATOM 2519 N N . GLU B 1 156 ? -21.656 -13.383 -5.555 1 95.56 156 GLU B N 1
ATOM 2520 C CA . GLU B 1 156 ? -22.266 -13.523 -4.234 1 95.56 156 GLU B CA 1
ATOM 2521 C C . GLU B 1 156 ? -23.781 -13.625 -4.34 1 95.56 156 GLU B C 1
ATOM 2523 O O . GLU B 1 156 ? -24.438 -14.078 -3.402 1 95.56 156 GLU B O 1
ATOM 2528 N N . LYS B 1 157 ? -24.328 -13.289 -5.484 1 95.62 157 LYS B N 1
ATOM 2529 C CA . LYS B 1 157 ? -25.781 -13.305 -5.684 1 95.62 157 LYS B CA 1
ATOM 2530 C C . LYS B 1 157 ? -26.234 -14.602 -6.34 1 95.62 157 LYS B C 1
ATOM 2532 O O . LYS B 1 157 ? -27.422 -14.859 -6.461 1 95.62 157 LYS B O 1
ATOM 2537 N N . LEU B 1 158 ? -25.281 -15.359 -6.746 1 96.88 158 LEU B N 1
ATOM 2538 C CA . LEU B 1 158 ? -25.609 -16.641 -7.375 1 96.88 158 LEU B CA 1
ATOM 2539 C C . LEU B 1 158 ? -26.188 -17.609 -6.352 1 96.88 158 LEU B C 1
ATOM 2541 O O . LEU B 1 158 ? -25.828 -17.562 -5.176 1 96.88 158 LEU B O 1
ATOM 2545 N N . SER B 1 159 ? -27 -18.578 -6.766 1 96.81 159 SER B N 1
ATOM 2546 C CA . SER B 1 159 ? -27.672 -19.547 -5.91 1 96.81 159 SER B CA 1
ATOM 2547 C C . SER B 1 159 ? -26.672 -20.453 -5.195 1 96.81 159 SER B C 1
ATOM 2549 O O . SER B 1 159 ? -26.875 -20.812 -4.035 1 96.81 159 SER B O 1
ATOM 2551 N N . VAL B 1 160 ? -25.688 -20.766 -5.91 1 96.19 160 VAL B N 1
ATOM 2552 C CA . VAL B 1 160 ? -24.688 -21.656 -5.312 1 96.19 160 VAL B CA 1
ATOM 2553 C C . VAL B 1 160 ? -24.094 -21 -4.07 1 96.19 160 VAL B C 1
ATOM 2555 O O . VAL B 1 160 ? -23.875 -21.656 -3.055 1 96.19 160 VAL B O 1
ATOM 2558 N N . VAL B 1 161 ? -23.812 -19.719 -4.152 1 94.81 161 VAL B N 1
ATOM 2559 C CA . VAL B 1 161 ? -23.219 -19 -3.025 1 94.81 161 VAL B CA 1
ATOM 2560 C C . VAL B 1 161 ? -24.281 -18.75 -1.959 1 94.81 161 VAL B C 1
ATOM 2562 O O . VAL B 1 161 ? -24.016 -18.891 -0.763 1 94.81 161 VAL B O 1
ATOM 2565 N N . GLN B 1 162 ? -25.5 -18.469 -2.428 1 94.62 162 GLN B N 1
ATOM 2566 C CA . GLN B 1 162 ? -26.594 -18.25 -1.495 1 94.62 162 GLN B CA 1
ATOM 2567 C C . GLN B 1 162 ? -26.922 -19.516 -0.711 1 94.62 162 GLN B C 1
ATOM 2569 O O . GLN B 1 162 ? -27.281 -19.453 0.465 1 94.62 162 GLN B O 1
ATOM 2574 N N . ASN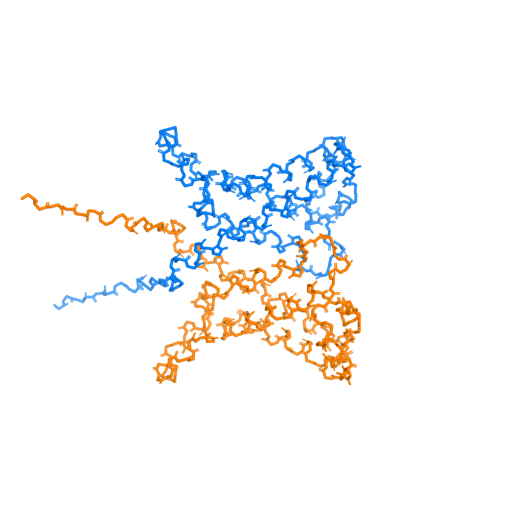 B 1 163 ? -26.703 -20.656 -1.326 1 96.25 163 ASN B N 1
ATOM 2575 C CA . ASN B 1 163 ? -26.984 -21.938 -0.693 1 96.25 163 ASN B CA 1
ATOM 2576 C C . ASN B 1 163 ? -25.797 -22.422 0.13 1 96.25 163 ASN B C 1
ATOM 2578 O O . ASN B 1 163 ? -25.938 -23.328 0.956 1 96.25 163 ASN B O 1
ATOM 2582 N N . ASN B 1 164 ? -24.672 -21.891 -0.15 1 95.81 164 ASN B N 1
ATOM 2583 C CA . ASN B 1 164 ? -23.453 -22.203 0.602 1 95.81 164 ASN B CA 1
ATOM 2584 C C . ASN B 1 164 ? -22.781 -20.938 1.117 1 95.81 164 ASN B C 1
ATOM 2586 O O . ASN B 1 164 ? -21.734 -20.531 0.598 1 95.81 164 ASN B O 1
ATOM 2590 N N . PRO B 1 165 ? -23.219 -20.344 2.225 1 92.44 165 PRO B N 1
ATOM 2591 C CA . PRO B 1 165 ? -22.766 -19.031 2.672 1 92.44 165 PRO B CA 1
ATOM 2592 C C . PRO B 1 165 ? -21.297 -19.016 3.094 1 92.44 165 PRO B C 1
ATOM 2594 O O . PRO B 1 165 ? -20.688 -17.953 3.15 1 92.44 165 PRO B O 1
ATOM 2597 N N . LYS B 1 166 ? -20.734 -20.203 3.359 1 93.12 166 LYS B N 1
ATOM 2598 C CA . LYS B 1 166 ? -19.328 -20.266 3.705 1 93.12 166 LYS B CA 1
ATOM 2599 C C . LYS B 1 166 ? -18.453 -19.781 2.547 1 93.12 166 LYS B C 1
ATOM 2601 O O . LYS B 1 166 ? -17.312 -19.359 2.754 1 93.12 166 LYS B O 1
ATOM 2606 N N . LEU B 1 167 ? -18.969 -19.812 1.339 1 94.19 167 LEU B N 1
ATOM 2607 C CA . LEU B 1 167 ? -18.219 -19.375 0.164 1 94.19 167 LEU B CA 1
ATOM 2608 C C . LEU B 1 167 ? -17.984 -17.859 0.204 1 94.19 167 LEU B C 1
ATOM 2610 O O . LEU B 1 167 ? -17.094 -17.359 -0.484 1 94.19 167 LEU B O 1
ATOM 2614 N N . ARG B 1 168 ? -18.672 -17.234 1.037 1 92.5 168 ARG B N 1
ATOM 2615 C CA . ARG B 1 168 ? -18.531 -15.781 1.13 1 92.5 168 ARG B CA 1
ATOM 2616 C C . ARG B 1 168 ? -17.219 -15.406 1.81 1 92.5 168 ARG B C 1
ATOM 2618 O O . ARG B 1 168 ? -16.734 -14.281 1.667 1 92.5 168 ARG B O 1
ATOM 2625 N N . TYR B 1 169 ? -16.578 -16.438 2.484 1 92.69 169 TYR B N 1
ATOM 2626 C CA . TYR B 1 169 ? -15.328 -16.156 3.178 1 92.69 169 TYR B CA 1
ATOM 2627 C C . TYR B 1 169 ? -14.18 -16.016 2.189 1 92.69 169 TYR B C 1
ATOM 2629 O O . TYR B 1 169 ? -13.148 -15.406 2.508 1 92.69 169 TYR B O 1
ATOM 2637 N N . ILE B 1 170 ? -14.398 -16.578 1.002 1 95.81 170 ILE B N 1
ATOM 2638 C CA . ILE B 1 170 ? -13.305 -16.5 0.035 1 95.81 170 ILE B CA 1
ATOM 2639 C C . ILE B 1 170 ? -13.641 -15.453 -1.032 1 95.81 170 ILE B C 1
ATOM 2641 O O . ILE B 1 170 ? -12.852 -15.219 -1.946 1 95.81 170 ILE B O 1
ATOM 2645 N N . LEU B 1 171 ? -14.852 -14.875 -0.903 1 93.25 171 LEU B N 1
ATOM 2646 C CA . LEU B 1 171 ? -15.289 -13.797 -1.779 1 93.25 171 LEU B CA 1
ATOM 2647 C C . LEU B 1 171 ? -15.188 -12.445 -1.076 1 93.25 171 LEU B C 1
ATOM 2649 O O . LEU B 1 171 ? -14.953 -12.391 0.134 1 93.25 171 LEU B O 1
ATOM 2653 N N . GLY B 1 172 ? -15.312 -11.352 -1.824 1 90.62 172 GLY B N 1
ATOM 2654 C CA . GLY B 1 172 ? -15.297 -10.023 -1.233 1 90.62 172 GLY B CA 1
ATOM 2655 C C . GLY B 1 172 ? -14.016 -9.266 -1.511 1 90.62 172 GLY B C 1
ATOM 2656 O O . GLY B 1 172 ? -13.133 -9.758 -2.221 1 90.62 172 GLY B O 1
#

Radius of gyration: 22.73 Å; Cα contacts (8 Å, |Δi|>4): 512; chains: 2; bounding box: 76×58×57 Å

Foldseek 3Di:
DPPPPPPPPPPVPPPPPPPVVVLVVLLVLLLVLLVVLQVVLVVLCVVPNLQAACPLLLVLLPPHPCVVVSVVVVVPRSVVSRCRSVLSNVLSVCSNQLHLLLQSLVVLLVVLVSNCSSCVVPDPPNDDPSNVSNVSSVVCNVVQSSCRNHCLVVVCPDVVCVVPVVSCNSHD/DPPPPPPPPPPVPPPPPPPVVVLVVLLVLLLVLLVVLQVVLVVLCVPPNLQAACPLLLVLLPPHPCVVVSVVVVVPRSVVSRCRSVLSNVLSVCSNQLHLLLQSLVVLLVVLVSSCSSCVVPDPDNDDPSNVSNVSSVVCNVVQSSCRNHCLVVVCPDVVCVVPVVSCNSHD

pLDDT: mean 86.07, std 19.31, range [29.22, 98.88]

Solvent-accessible surface area (backbone atoms only — not comparable to full-atom values): 17003 Å² total; per-residue (Å²): 136,84,79,80,74,75,73,77,74,70,72,64,76,65,75,75,43,56,70,59,59,48,41,52,48,44,30,49,52,37,33,52,54,9,47,44,32,21,51,56,8,46,50,38,36,73,74,44,42,52,58,40,82,58,60,68,46,36,56,36,16,53,90,46,96,50,20,67,60,27,56,58,48,64,75,35,54,63,57,51,10,32,45,52,27,50,49,30,26,50,31,8,50,25,30,51,49,7,37,43,20,23,45,30,24,48,54,46,31,52,52,23,50,50,48,32,50,12,38,47,82,73,44,80,56,86,66,32,52,37,43,52,50,26,53,53,25,50,48,38,43,54,61,27,30,5,46,36,94,17,45,20,50,56,51,60,68,34,64,70,36,64,75,36,63,74,53,54,70,35,32,29,137,86,80,79,74,76,72,76,76,69,73,62,78,65,71,75,41,56,70,60,59,47,41,52,48,43,29,49,51,38,33,52,54,8,46,42,33,22,50,57,10,47,50,39,37,72,73,45,43,53,58,40,82,58,60,68,46,37,57,36,16,53,90,45,96,49,20,67,60,28,56,57,47,64,73,37,54,63,58,51,9,32,45,52,28,51,49,30,26,51,32,8,51,24,29,51,49,7,36,43,21,23,45,30,24,48,52,46,32,52,52,23,51,50,49,34,51,14,39,48,82,73,43,80,56,87,67,33,52,36,44,53,50,25,53,52,24,47,48,36,44,54,61,27,28,6,47,36,95,17,45,21,51,57,51,61,69,35,64,70,34,64,76,36,61,72,54,53,71,35,30,29

Organism: NCBI:txid355548

Sequence (344 aa):
MSHNTRTATDTGFSFQVSDTWGAYWVAMVRVLVGWWFFHSGFTKLLDSGLNFDAAGYLQGMSGTTLGPVATFLADYPDLIGAMVPIFETLIGLALIAGLLTRLASFGGVVFMSLFWVGNGRFGHGLVNSDFMGLLLFVTMIVFAAGRYYGLDAFVEKLSVVQNNPKLRYILGMSHNTRTATDTGFSFQVSDTWGAYWVAMVRVLVGWWFFHSGFTKLLDSGLNFDAAGYLQGMSGTTLGPVATFLADYPDLIGAMVPIFETLIGLALIAGLLTRLASFGGVVFMSLFWVGNGRFGHGLVNSDFMGLLLFVTMIVFAAGRYYGLDAFVEKLSVVQNNPKLRYILG